Protein AF-A0A8S1C9R8-F1 (afdb_monomer)

Radius of gyration: 30.02 Å; Cα contacts (8 Å, |Δi|>4): 119; chains: 1; bounding box: 72×64×85 Å

Structure (mmCIF, N/CA/C/O backbone):
data_AF-A0A8S1C9R8-F1
#
_entry.id   AF-A0A8S1C9R8-F1
#
loop_
_atom_site.group_PDB
_atom_site.id
_atom_site.type_symbol
_atom_site.label_atom_id
_atom_site.label_alt_id
_atom_site.label_comp_id
_atom_site.label_asym_id
_atom_site.label_entity_id
_atom_site.label_seq_id
_atom_site.pdbx_PDB_ins_code
_atom_site.Cartn_x
_atom_site.Cartn_y
_atom_site.Cartn_z
_atom_site.occupancy
_atom_site.B_iso_or_equiv
_atom_site.auth_seq_id
_atom_site.auth_comp_id
_atom_site.auth_asym_id
_atom_site.auth_atom_id
_atom_site.pdbx_PDB_model_num
ATOM 1 N N . MET A 1 1 ? 37.641 -12.885 -37.034 1.00 54.44 1 MET A N 1
ATOM 2 C CA . MET A 1 1 ? 38.571 -11.745 -36.906 1.00 54.44 1 MET A CA 1
ATOM 3 C C . MET A 1 1 ? 37.815 -10.498 -37.327 1.00 54.44 1 MET A C 1
ATOM 5 O O . MET A 1 1 ? 37.729 -10.243 -38.515 1.00 54.44 1 MET A O 1
ATOM 9 N N . THR A 1 2 ? 37.184 -9.799 -36.385 1.00 53.84 2 THR A N 1
ATOM 10 C CA . THR A 1 2 ? 36.519 -8.509 -36.630 1.00 53.84 2 THR A CA 1
ATOM 11 C C . THR A 1 2 ? 36.553 -7.698 -35.343 1.00 53.84 2 THR A C 1
ATOM 13 O O . THR A 1 2 ? 36.286 -8.228 -34.264 1.00 53.84 2 THR A O 1
ATOM 16 N N . ASP A 1 3 ? 36.968 -6.448 -35.504 1.00 50.81 3 ASP A N 1
ATOM 17 C CA . ASP A 1 3 ? 37.509 -5.541 -34.503 1.00 50.81 3 ASP A CA 1
ATOM 18 C C . ASP A 1 3 ? 36.547 -5.117 -33.391 1.00 50.81 3 ASP A C 1
ATOM 20 O O . ASP A 1 3 ? 35.357 -4.876 -33.593 1.00 50.81 3 ASP A O 1
ATOM 24 N N . GLY A 1 4 ? 37.125 -4.975 -32.196 1.00 47.91 4 GLY A N 1
ATOM 25 C CA . GLY A 1 4 ? 36.471 -4.468 -31.001 1.00 47.91 4 GLY A CA 1
ATOM 26 C C . GLY A 1 4 ? 36.445 -2.941 -30.961 1.00 47.91 4 GLY A C 1
ATOM 27 O O . GLY A 1 4 ? 37.480 -2.274 -30.947 1.00 47.91 4 GLY A O 1
ATOM 28 N N . VAL A 1 5 ? 35.242 -2.382 -30.855 1.00 61.59 5 VAL A N 1
ATOM 29 C CA . VAL A 1 5 ? 35.020 -0.951 -30.632 1.00 61.59 5 VAL A CA 1
ATOM 30 C C . VAL A 1 5 ? 35.172 -0.656 -29.138 1.00 61.59 5 VAL A C 1
ATOM 32 O O . VAL A 1 5 ? 34.262 -0.862 -28.337 1.00 61.59 5 VAL A O 1
ATOM 35 N N . ARG A 1 6 ? 36.361 -0.184 -28.745 1.00 54.69 6 ARG A N 1
ATOM 36 C CA . ARG A 1 6 ? 36.626 0.375 -27.410 1.00 54.69 6 ARG A CA 1
ATOM 37 C C . ARG A 1 6 ? 35.969 1.750 -27.290 1.00 54.69 6 ARG A C 1
ATOM 39 O O . ARG A 1 6 ? 36.433 2.719 -27.889 1.00 54.69 6 ARG A O 1
ATOM 46 N N . SER A 1 7 ? 34.917 1.828 -26.480 1.00 60.06 7 SER A N 1
ATOM 47 C CA . SER A 1 7 ? 34.302 3.091 -26.076 1.00 60.06 7 SER A CA 1
ATOM 48 C C . SER A 1 7 ? 35.255 3.864 -25.157 1.00 60.06 7 SER A C 1
ATOM 50 O O . SER A 1 7 ? 35.719 3.338 -24.143 1.00 60.06 7 SER A O 1
ATOM 52 N N . ARG A 1 8 ? 35.597 5.095 -25.549 1.00 60.44 8 ARG A N 1
ATOM 53 C CA . ARG A 1 8 ? 36.476 6.004 -24.804 1.00 60.44 8 ARG A CA 1
ATOM 54 C C . ARG A 1 8 ? 35.626 6.803 -23.818 1.00 60.44 8 ARG A C 1
ATOM 56 O O . ARG A 1 8 ? 34.815 7.620 -24.239 1.00 60.44 8 ARG A O 1
ATOM 63 N N . TYR A 1 9 ? 35.830 6.596 -22.523 1.00 46.09 9 TYR A N 1
ATOM 64 C CA . TYR A 1 9 ? 35.358 7.540 -21.512 1.00 46.09 9 TYR A CA 1
ATOM 65 C C . TYR A 1 9 ? 36.288 8.765 -21.494 1.00 46.09 9 TYR A C 1
ATOM 67 O O . TYR A 1 9 ? 37.508 8.582 -21.567 1.00 46.09 9 TYR A O 1
ATOM 75 N N . PRO A 1 10 ? 35.769 10.002 -21.403 1.00 61.94 10 PRO A N 1
ATOM 76 C CA . PRO A 1 10 ? 36.610 11.175 -21.213 1.00 61.94 10 PRO A CA 1
ATOM 77 C C . PRO A 1 10 ? 37.220 11.172 -19.806 1.00 61.94 10 PRO A C 1
ATOM 79 O O . PRO A 1 10 ? 36.524 11.067 -18.796 1.00 61.94 10 PRO A O 1
ATOM 82 N N . THR A 1 11 ? 38.544 11.284 -19.764 1.00 49.34 11 THR A N 1
ATOM 83 C CA . THR A 1 11 ? 39.359 11.493 -18.568 1.00 49.34 11 THR A CA 1
ATOM 84 C C . THR A 1 11 ? 39.053 12.848 -17.937 1.00 49.34 11 THR A C 1
ATOM 86 O O . THR A 1 11 ? 39.073 13.878 -18.610 1.00 49.34 11 THR A O 1
ATOM 89 N N . SER A 1 12 ? 38.787 12.828 -16.633 1.00 51.84 12 SER A N 1
ATOM 90 C CA . SER A 1 12 ? 38.591 13.993 -15.776 1.00 51.84 12 SER A CA 1
ATOM 91 C C . SER A 1 12 ? 39.804 14.922 -15.780 1.00 51.84 12 SER A C 1
ATOM 93 O O . SER A 1 12 ? 40.949 14.483 -15.698 1.00 51.84 12 SER A O 1
ATOM 95 N N . ASN A 1 13 ? 39.504 16.214 -15.844 1.00 46.66 13 ASN A N 1
ATOM 96 C CA . ASN A 1 13 ? 40.424 17.338 -15.832 1.00 46.66 13 ASN A CA 1
ATOM 97 C C . ASN A 1 13 ? 41.145 17.452 -14.472 1.00 46.66 13 ASN A C 1
ATOM 99 O O . ASN A 1 13 ? 40.501 17.617 -13.435 1.00 46.66 13 ASN A O 1
ATOM 103 N N . THR A 1 14 ? 42.475 17.368 -14.490 1.00 52.78 14 THR A N 1
ATOM 104 C CA . THR A 1 14 ? 43.362 17.550 -13.334 1.00 52.78 14 THR A CA 1
ATOM 105 C C . THR A 1 14 ? 43.628 19.043 -13.139 1.00 52.78 14 THR A C 1
ATOM 107 O O . THR A 1 14 ? 44.538 19.608 -13.741 1.00 52.78 14 THR A O 1
ATOM 110 N N . GLY A 1 15 ? 42.815 19.694 -12.308 1.00 51.31 15 GLY A N 1
ATOM 111 C CA . GLY A 1 15 ? 43.064 21.049 -11.819 1.00 51.31 15 GLY A CA 1
ATOM 112 C C . GLY A 1 15 ? 43.811 21.013 -10.487 1.00 51.31 15 GLY A C 1
ATOM 113 O O . GLY A 1 15 ? 43.275 20.545 -9.488 1.00 51.31 15 GLY A O 1
ATOM 114 N N . ASN A 1 16 ? 45.050 21.505 -10.488 1.00 61.84 16 ASN A N 1
ATOM 115 C CA . ASN A 1 16 ? 45.893 21.692 -9.309 1.00 61.84 16 ASN A CA 1
ATOM 116 C C . ASN A 1 16 ? 45.235 22.637 -8.288 1.00 61.84 16 ASN A C 1
ATOM 118 O O . ASN A 1 16 ? 45.005 23.806 -8.588 1.00 61.84 16 ASN A O 1
ATOM 122 N N . GLY A 1 17 ? 45.012 22.157 -7.064 1.00 48.78 17 GLY A N 1
ATOM 123 C CA . GLY A 1 17 ? 44.565 22.985 -5.947 1.00 48.78 17 GLY A CA 1
ATOM 124 C C . GLY A 1 17 ? 44.639 22.245 -4.612 1.00 48.78 17 GLY A C 1
ATOM 125 O O . GLY A 1 17 ? 43.753 21.466 -4.304 1.00 48.78 17 GLY A O 1
ATOM 126 N N . GLN A 1 18 ? 45.714 22.507 -3.860 1.00 59.06 18 GLN A N 1
ATOM 127 C CA . GLN A 1 18 ? 45.844 22.427 -2.392 1.00 59.06 18 GLN A CA 1
ATOM 128 C C . GLN A 1 18 ? 45.234 21.205 -1.654 1.00 59.06 18 GLN A C 1
ATOM 130 O O . GLN A 1 18 ? 44.021 21.148 -1.454 1.00 59.06 18 GLN A O 1
ATOM 135 N N . PRO A 1 19 ? 46.055 20.284 -1.104 1.00 57.44 19 PRO A N 1
ATOM 136 C CA . PRO A 1 19 ? 45.566 19.331 -0.114 1.00 57.44 19 PRO A CA 1
ATOM 137 C C . PRO A 1 19 ? 45.262 20.069 1.198 1.00 57.44 19 PRO A C 1
ATOM 139 O O . PRO A 1 19 ? 46.167 20.457 1.936 1.00 57.44 19 PRO A O 1
ATOM 142 N N . LEU A 1 20 ? 43.978 20.260 1.499 1.00 61.31 20 LEU A N 1
ATOM 143 C CA . LEU A 1 20 ? 43.547 20.595 2.854 1.00 61.31 20 LEU A CA 1
ATOM 144 C C . LEU A 1 20 ? 43.841 19.391 3.771 1.00 61.31 20 LEU A C 1
ATOM 146 O O . LEU A 1 20 ? 43.566 18.253 3.378 1.00 61.31 20 LEU A O 1
ATOM 150 N N . PRO A 1 21 ? 44.371 19.594 4.990 1.00 62.97 21 PRO A N 1
ATOM 151 C CA . PRO A 1 21 ? 44.524 18.520 5.960 1.00 62.97 21 PRO A CA 1
ATOM 152 C C . PRO A 1 21 ? 43.140 18.139 6.498 1.00 62.97 21 PRO A C 1
ATOM 154 O O . PRO A 1 21 ? 42.668 18.671 7.502 1.00 62.97 21 PRO A O 1
ATOM 157 N N . PHE A 1 22 ? 42.462 17.218 5.817 1.00 53.78 22 PHE A N 1
ATOM 158 C CA . PHE A 1 22 ? 41.257 16.594 6.348 1.00 53.78 22 PHE A CA 1
ATOM 159 C C . PHE A 1 22 ? 41.669 15.661 7.488 1.00 53.78 22 PHE A C 1
ATOM 161 O O . PHE A 1 22 ? 42.039 14.507 7.280 1.00 53.78 22 PHE A O 1
ATOM 168 N N . SER A 1 23 ? 41.636 16.186 8.711 1.00 56.91 23 SER A N 1
ATOM 169 C CA . SER A 1 23 ? 41.655 15.370 9.918 1.00 56.91 23 SER A CA 1
ATOM 170 C C . SER A 1 23 ? 40.387 14.515 9.921 1.00 56.91 23 SER A C 1
ATOM 172 O O . SER A 1 23 ? 39.284 15.018 10.139 1.00 56.91 23 SER A O 1
ATOM 174 N N . LEU A 1 24 ? 40.542 13.227 9.614 1.00 46.22 24 LEU A N 1
ATOM 175 C CA . LEU A 1 24 ? 39.491 12.219 9.717 1.00 46.22 24 LEU A CA 1
ATOM 176 C C . LEU A 1 24 ? 39.227 11.941 11.198 1.00 46.22 24 LEU A C 1
ATOM 178 O O . LEU A 1 24 ? 39.673 10.935 11.747 1.00 46.22 24 LEU A O 1
ATOM 182 N N . GLN A 1 25 ? 38.507 12.840 11.866 1.00 57.12 25 GLN A N 1
ATOM 183 C CA . GLN A 1 25 ? 37.849 12.451 13.104 1.00 57.12 25 GLN A CA 1
ATOM 184 C C . GLN A 1 25 ? 36.731 11.468 12.735 1.00 57.12 25 GLN A C 1
ATOM 186 O O . GLN A 1 25 ? 35.910 11.792 11.872 1.00 57.12 25 GLN A O 1
ATOM 191 N N . PRO A 1 26 ? 36.683 10.262 13.332 1.00 52.19 26 PRO A N 1
ATOM 192 C CA . PRO A 1 26 ? 35.547 9.380 13.150 1.00 52.19 26 PRO A CA 1
ATOM 193 C C . PRO A 1 26 ? 34.323 10.111 13.693 1.00 52.19 26 PRO A C 1
ATOM 195 O O . PRO A 1 26 ? 34.174 10.297 14.900 1.00 52.19 26 PRO A O 1
ATOM 198 N N . VAL A 1 27 ? 33.451 10.558 12.793 1.00 52.06 27 VAL A N 1
ATOM 199 C CA . VAL A 1 27 ? 32.117 11.012 13.165 1.00 52.06 27 VAL A CA 1
ATOM 200 C C . VAL A 1 27 ? 31.384 9.760 13.622 1.00 52.06 27 VAL A C 1
ATOM 202 O O . VAL A 1 27 ? 30.812 9.020 12.825 1.00 52.06 27 VAL A O 1
ATOM 205 N N . ILE A 1 28 ? 31.468 9.478 14.921 1.00 45.19 28 ILE A N 1
ATOM 206 C CA . ILE A 1 28 ? 30.614 8.506 15.587 1.00 45.19 28 ILE A CA 1
ATOM 207 C C . ILE A 1 28 ? 29.226 9.139 15.573 1.00 45.19 28 ILE A C 1
ATOM 209 O O . ILE A 1 28 ? 28.833 9.839 16.504 1.00 45.19 28 ILE A O 1
ATOM 213 N N . THR A 1 29 ? 28.495 8.966 14.471 1.00 36.34 29 THR A N 1
ATOM 214 C CA . THR A 1 29 ? 27.061 9.238 14.461 1.00 36.34 29 THR A CA 1
ATOM 215 C C . THR A 1 29 ? 26.462 8.395 15.577 1.00 36.34 29 THR A C 1
ATOM 217 O O . THR A 1 29 ? 26.607 7.167 15.526 1.00 36.34 29 THR A O 1
ATOM 220 N N . PRO A 1 30 ? 25.829 9.003 16.596 1.00 45.69 30 PRO A N 1
ATOM 221 C CA . PRO A 1 30 ? 25.125 8.223 17.589 1.00 45.69 30 PRO A CA 1
ATOM 222 C C . PRO A 1 30 ? 24.121 7.355 16.840 1.00 45.69 30 PRO A C 1
ATOM 224 O O . PRO A 1 30 ? 23.374 7.845 15.988 1.00 45.69 30 PRO A O 1
ATOM 227 N N . ILE A 1 31 ? 24.125 6.058 17.144 1.00 42.50 31 ILE A N 1
ATOM 228 C CA . ILE A 1 31 ? 23.034 5.156 16.792 1.00 42.50 31 ILE A CA 1
ATOM 229 C C . ILE A 1 31 ? 21.851 5.629 17.637 1.00 42.50 31 ILE A C 1
ATOM 231 O O . ILE A 1 31 ? 21.545 5.085 18.694 1.00 42.50 31 ILE A O 1
ATOM 235 N N . ILE A 1 32 ? 21.228 6.725 17.211 1.00 33.78 32 ILE A N 1
ATOM 236 C CA . ILE A 1 32 ? 19.900 7.078 17.659 1.00 33.78 32 ILE A CA 1
ATOM 237 C C . ILE A 1 32 ? 19.031 5.958 17.114 1.00 33.78 32 ILE A C 1
ATOM 239 O O . ILE A 1 32 ? 18.787 5.857 15.911 1.00 33.78 32 ILE A O 1
ATOM 243 N N . ASN A 1 33 ? 18.643 5.047 18.001 1.00 39.31 33 ASN A N 1
ATOM 244 C CA . ASN A 1 33 ? 17.497 4.189 17.776 1.00 39.31 33 ASN A CA 1
ATOM 245 C C . ASN A 1 33 ? 16.361 5.137 17.419 1.00 39.31 33 ASN A C 1
ATOM 247 O O . ASN A 1 33 ? 15.785 5.763 18.304 1.00 39.31 33 ASN A O 1
ATOM 251 N N . ALA A 1 34 ? 16.140 5.328 16.118 1.00 38.00 34 ALA A N 1
ATOM 252 C CA . ALA A 1 34 ? 15.098 6.181 15.604 1.00 38.00 34 ALA A CA 1
ATOM 253 C C . ALA A 1 34 ? 13.805 5.580 16.127 1.00 38.00 34 ALA A C 1
ATOM 255 O O . ALA A 1 34 ? 13.312 4.580 15.595 1.00 38.00 34 ALA A O 1
ATOM 256 N N . THR A 1 35 ? 13.303 6.157 17.216 1.00 47.03 35 THR A N 1
ATOM 257 C CA . THR A 1 35 ? 11.949 5.942 17.679 1.00 47.03 35 THR A CA 1
ATOM 258 C C . THR A 1 35 ? 11.110 6.136 16.426 1.00 47.03 35 THR A C 1
ATOM 260 O O . THR A 1 35 ? 11.246 7.191 15.794 1.00 47.03 35 THR A O 1
ATOM 263 N N . PRO A 1 36 ? 10.379 5.106 15.956 1.00 52.38 36 PRO A N 1
ATOM 264 C CA . PRO A 1 36 ? 9.592 5.228 14.741 1.00 52.38 36 PRO A CA 1
ATOM 265 C C . PRO A 1 36 ? 8.783 6.502 14.904 1.00 52.38 36 PRO A C 1
ATOM 267 O O . PRO A 1 36 ? 8.101 6.625 15.916 1.00 52.38 36 PRO A O 1
ATOM 270 N N . GLN A 1 37 ? 8.993 7.469 14.005 1.00 48.88 37 GLN A N 1
ATOM 271 C CA . GLN A 1 37 ? 8.373 8.786 14.044 1.00 48.88 37 GLN A CA 1
ATOM 272 C C . GLN A 1 37 ? 6.870 8.558 14.179 1.00 48.88 37 GLN A C 1
ATOM 274 O O . GLN A 1 37 ? 6.190 8.256 13.200 1.00 48.88 37 GLN A O 1
ATOM 279 N N . GLN A 1 38 ? 6.389 8.575 15.422 1.00 50.56 38 GLN A N 1
ATOM 280 C CA . GLN A 1 38 ? 4.999 8.351 15.738 1.00 50.56 38 GLN A CA 1
ATOM 281 C C . GLN A 1 38 ? 4.325 9.627 15.279 1.00 50.56 38 GLN A C 1
ATOM 283 O O . GLN A 1 38 ? 4.410 10.666 15.931 1.00 50.56 38 GLN A O 1
ATOM 288 N N . ASN A 1 39 ? 3.725 9.550 14.094 1.00 56.22 39 ASN A N 1
ATOM 289 C CA . ASN A 1 39 ? 2.710 10.496 13.671 1.00 56.22 39 ASN A CA 1
ATOM 290 C C . ASN A 1 39 ? 1.751 10.675 14.866 1.00 56.22 39 ASN A C 1
ATOM 292 O O . ASN A 1 39 ? 1.433 9.658 15.499 1.00 56.22 39 ASN A O 1
ATOM 296 N N . PRO A 1 40 ? 1.351 11.911 15.232 1.00 57.75 40 PRO A N 1
ATOM 297 C CA . PRO A 1 40 ? 0.455 12.158 16.361 1.00 57.75 40 PRO A CA 1
ATOM 298 C C . PRO A 1 40 ? -0.673 11.137 16.326 1.00 57.75 40 PRO A C 1
ATOM 300 O O . PRO A 1 40 ? -1.255 10.943 15.262 1.00 57.75 40 PRO A O 1
ATOM 303 N N . ALA A 1 41 ? -0.870 10.432 17.445 1.00 61.84 41 ALA A N 1
ATOM 304 C CA . ALA A 1 41 ? -1.622 9.185 17.539 1.00 61.84 41 ALA A CA 1
ATOM 305 C C . ALA A 1 41 ? -2.881 9.205 16.663 1.00 61.84 41 ALA A C 1
ATOM 307 O O . ALA A 1 41 ? -3.929 9.705 17.067 1.00 61.84 41 ALA A O 1
ATOM 308 N N . LEU A 1 42 ? -2.761 8.674 15.443 1.00 63.09 42 LEU A N 1
ATOM 309 C CA . LEU A 1 42 ? -3.895 8.536 14.548 1.00 63.09 42 LEU A CA 1
ATOM 310 C C . LEU A 1 42 ? -4.820 7.519 15.212 1.00 63.09 42 LEU A C 1
ATOM 312 O O . LEU A 1 42 ? -4.473 6.344 15.350 1.00 63.09 42 LEU A O 1
ATOM 316 N N . THR A 1 43 ? -5.971 7.997 15.674 1.00 77.94 43 THR A N 1
ATOM 317 C CA . THR A 1 43 ? -7.006 7.202 16.347 1.00 77.94 43 THR A CA 1
ATOM 318 C C . THR A 1 43 ? -7.762 6.283 15.388 1.00 77.94 43 THR A C 1
ATOM 320 O O . THR A 1 43 ? -8.576 5.482 15.835 1.00 77.94 43 THR A O 1
ATOM 323 N N . GLY A 1 44 ? -7.492 6.376 14.084 1.00 86.75 44 GLY A N 1
ATOM 324 C CA . GLY A 1 44 ? -8.134 5.583 13.043 1.00 86.75 44 GLY A CA 1
ATOM 325 C C . GLY A 1 44 ? -7.226 4.534 12.389 1.00 86.75 44 GLY A C 1
ATOM 326 O O . GLY A 1 44 ? -6.023 4.465 12.675 1.00 86.75 44 GLY A O 1
ATOM 327 N N . PRO A 1 45 ? -7.805 3.725 11.484 1.00 91.56 45 PRO A N 1
ATOM 328 C CA . PRO A 1 45 ? -7.067 2.782 10.657 1.00 91.56 45 PRO A CA 1
ATOM 329 C C . PRO A 1 45 ? -5.931 3.456 9.889 1.00 91.56 45 PRO A C 1
ATOM 331 O O . PRO A 1 45 ? -6.084 4.566 9.379 1.00 91.56 45 PRO A O 1
ATOM 334 N N . ARG A 1 46 ? -4.795 2.768 9.770 1.00 95.06 46 ARG A N 1
ATOM 335 C CA . ARG A 1 46 ? -3.629 3.268 9.031 1.00 95.06 46 ARG A CA 1
ATOM 336 C C . ARG A 1 46 ? -2.968 2.183 8.204 1.00 95.06 46 ARG A C 1
ATOM 338 O O . ARG A 1 46 ? -2.765 1.062 8.656 1.00 95.06 46 ARG A O 1
ATOM 345 N N . TRP A 1 47 ? -2.585 2.529 6.993 1.00 97.12 47 TRP A N 1
ATOM 346 C CA . TRP A 1 47 ? -1.757 1.718 6.126 1.00 97.12 47 TRP A CA 1
ATOM 347 C C . TRP A 1 47 ? -0.304 1.742 6.588 1.00 97.12 47 TRP A C 1
ATOM 349 O O . TRP A 1 47 ? 0.258 2.788 6.925 1.00 97.12 47 TRP A O 1
ATOM 359 N N . GLN A 1 48 ? 0.322 0.573 6.571 1.00 97.69 48 GLN A N 1
ATOM 360 C CA . GLN A 1 48 ? 1.722 0.389 6.923 1.00 97.69 48 GLN A CA 1
ATOM 361 C C . GLN A 1 48 ? 2.427 -0.447 5.861 1.00 97.69 48 GLN A C 1
ATOM 363 O O . GLN A 1 48 ? 1.799 -1.310 5.248 1.00 97.69 48 GLN A O 1
ATOM 368 N N . PHE A 1 49 ? 3.732 -0.248 5.696 1.00 97.88 49 PHE A N 1
ATOM 369 C CA . PHE A 1 49 ? 4.596 -1.110 4.894 1.00 97.88 49 PHE A CA 1
ATOM 370 C C . PHE A 1 49 ? 5.701 -1.749 5.740 1.00 97.88 49 PHE A C 1
ATOM 372 O O . PHE A 1 49 ? 6.188 -1.166 6.713 1.00 97.88 49 PHE A O 1
ATOM 379 N N . GLU A 1 50 ? 6.105 -2.960 5.364 1.00 97.69 50 GLU A N 1
ATOM 380 C CA . GLU A 1 50 ? 7.210 -3.684 5.989 1.00 97.69 50 GLU A CA 1
ATOM 381 C C . GLU A 1 50 ? 8.553 -3.108 5.506 1.00 97.69 50 GLU A C 1
ATOM 383 O O . GLU A 1 50 ? 8.850 -3.052 4.308 1.00 97.69 50 GLU A O 1
ATOM 388 N N . ARG A 1 51 ? 9.391 -2.675 6.448 1.00 96.69 51 ARG A N 1
ATOM 389 C CA . ARG A 1 51 ? 10.777 -2.265 6.202 1.00 96.69 51 ARG A CA 1
ATOM 390 C C . ARG A 1 51 ? 11.696 -3.484 6.065 1.00 96.69 51 ARG A C 1
ATOM 392 O O . ARG A 1 51 ? 11.380 -4.593 6.486 1.00 96.69 51 ARG A O 1
ATOM 399 N N . ARG A 1 52 ? 12.913 -3.260 5.554 1.00 94.06 52 ARG A N 1
ATOM 400 C CA . ARG A 1 52 ? 13.942 -4.310 5.402 1.00 94.06 52 ARG A CA 1
ATOM 401 C C . ARG A 1 52 ? 14.257 -5.043 6.716 1.00 94.06 52 ARG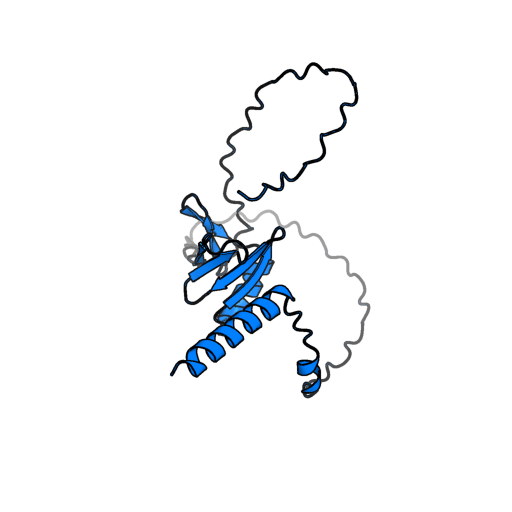 A C 1
ATOM 403 O O . ARG A 1 52 ? 14.524 -6.237 6.691 1.00 94.06 52 ARG A O 1
ATOM 410 N N . ASN A 1 53 ? 14.190 -4.352 7.851 1.00 95.12 53 ASN A N 1
ATOM 411 C CA . ASN A 1 53 ? 14.415 -4.905 9.190 1.00 95.12 53 ASN A CA 1
ATOM 412 C C . ASN A 1 53 ? 13.161 -5.550 9.818 1.00 95.12 53 ASN A C 1
ATOM 414 O O . ASN A 1 53 ? 13.126 -5.719 11.033 1.00 95.12 53 ASN A O 1
ATOM 418 N N . LYS A 1 54 ? 12.128 -5.873 9.027 1.00 95.94 54 LYS A N 1
ATOM 419 C CA . LYS A 1 54 ? 10.881 -6.511 9.490 1.00 95.94 54 LYS A CA 1
ATOM 420 C C . LYS A 1 54 ? 10.052 -5.686 10.474 1.00 95.94 54 LYS A C 1
ATOM 422 O O . LYS A 1 54 ? 9.123 -6.204 11.086 1.00 95.94 54 LYS A O 1
ATOM 427 N N . THR A 1 55 ? 10.329 -4.388 10.585 1.00 96.06 55 THR A N 1
ATOM 428 C CA . THR A 1 55 ? 9.450 -3.462 11.299 1.00 96.06 55 THR A CA 1
ATOM 429 C C . THR A 1 55 ? 8.418 -2.863 10.352 1.00 96.06 55 THR A C 1
ATOM 431 O O . THR A 1 55 ? 8.645 -2.741 9.149 1.00 96.06 55 THR A O 1
ATOM 434 N N . TRP A 1 56 ? 7.270 -2.481 10.899 1.00 95.94 56 TRP A N 1
ATOM 435 C CA . TRP A 1 56 ? 6.212 -1.810 10.150 1.00 95.94 56 TRP A CA 1
ATOM 436 C C . TRP A 1 56 ? 6.363 -0.298 10.272 1.00 95.94 56 TRP A C 1
ATOM 438 O O . TRP A 1 56 ? 6.647 0.213 11.356 1.00 95.94 56 TRP A O 1
ATOM 448 N N . GLN A 1 57 ? 6.180 0.408 9.161 1.00 95.81 57 GLN A N 1
ATOM 449 C CA . GLN A 1 57 ? 6.179 1.865 9.112 1.00 95.81 57 GLN A CA 1
ATOM 450 C C . GLN A 1 57 ? 4.887 2.368 8.476 1.00 95.81 57 GLN A C 1
ATOM 452 O O . GLN A 1 57 ? 4.455 1.837 7.459 1.00 95.81 57 GLN A O 1
ATOM 457 N N . ASP A 1 58 ? 4.317 3.424 9.050 1.00 95.62 58 ASP A N 1
ATOM 458 C CA . ASP A 1 58 ? 3.155 4.112 8.495 1.00 95.62 58 ASP A CA 1
ATOM 459 C C . ASP A 1 58 ? 3.503 4.825 7.178 1.00 95.62 58 ASP A C 1
ATOM 461 O O . ASP A 1 58 ? 4.580 5.412 7.030 1.00 95.62 58 ASP A O 1
ATOM 465 N N . PHE A 1 59 ? 2.574 4.808 6.224 1.00 95.94 59 PHE A N 1
ATOM 466 C CA . PHE A 1 59 ? 2.634 5.718 5.080 1.00 95.94 59 PHE A CA 1
ATOM 467 C C . PHE A 1 59 ? 2.448 7.179 5.523 1.00 95.94 59 PHE A C 1
ATOM 469 O O . PHE A 1 59 ? 1.864 7.452 6.575 1.00 95.94 59 PHE A O 1
ATOM 476 N N . ASP A 1 60 ? 2.922 8.109 4.689 1.00 93.31 60 ASP A N 1
ATOM 477 C CA . ASP A 1 60 ? 2.680 9.550 4.838 1.00 93.31 60 ASP A CA 1
ATOM 478 C C . ASP A 1 60 ? 1.169 9.859 4.906 1.00 93.31 60 ASP A C 1
ATOM 480 O O . ASP A 1 60 ? 0.409 9.213 4.173 1.00 93.31 60 ASP A O 1
ATOM 484 N N . PRO A 1 61 ? 0.710 10.830 5.727 1.00 91.12 61 PRO A N 1
ATOM 485 C CA . PRO A 1 61 ? -0.710 11.165 5.872 1.00 91.12 61 PRO A CA 1
ATOM 486 C C . PRO A 1 61 ? -1.477 11.325 4.557 1.00 91.12 61 PRO A C 1
ATOM 488 O O . PRO A 1 61 ? -2.612 10.860 4.454 1.00 91.12 61 PRO A O 1
ATOM 491 N N . ASN A 1 62 ? -0.867 11.921 3.531 1.00 90.94 62 ASN A N 1
ATOM 492 C CA . ASN A 1 62 ? -1.545 12.119 2.249 1.00 90.94 62 ASN A CA 1
ATOM 493 C C . ASN A 1 62 ? -1.825 10.781 1.549 1.00 90.94 62 ASN A C 1
ATOM 495 O O . ASN A 1 62 ? -2.903 10.564 0.996 1.00 90.94 62 ASN A O 1
ATOM 499 N N . HIS A 1 63 ? -0.870 9.852 1.613 1.00 95.81 63 HIS A N 1
ATOM 500 C CA . HIS A 1 63 ? -1.032 8.513 1.054 1.00 95.81 63 HIS A CA 1
ATOM 501 C C . HIS A 1 63 ? -1.971 7.646 1.890 1.00 95.81 63 HIS A C 1
ATOM 503 O O . HIS A 1 63 ? -2.686 6.835 1.312 1.00 95.81 63 HIS A O 1
ATOM 509 N N . GLN A 1 64 ? -2.034 7.846 3.211 1.00 95.81 64 GLN A N 1
ATOM 510 C CA . GLN A 1 64 ? -3.015 7.172 4.068 1.00 95.81 64 GLN A CA 1
ATOM 511 C C . GLN A 1 64 ? -4.445 7.415 3.573 1.00 95.81 64 GLN A C 1
ATOM 513 O O . GLN A 1 64 ? -5.182 6.463 3.320 1.00 95.81 64 GLN A O 1
ATOM 518 N N . VAL A 1 65 ? -4.803 8.691 3.382 1.00 93.88 65 VAL A N 1
ATOM 519 C CA . VAL A 1 65 ? -6.141 9.108 2.932 1.00 93.88 65 VAL A CA 1
ATOM 520 C C . VAL A 1 65 ? -6.430 8.599 1.519 1.00 93.88 65 VAL A C 1
ATOM 522 O O . VAL A 1 65 ? -7.509 8.064 1.259 1.00 93.88 65 VAL A O 1
ATOM 525 N N . ALA A 1 66 ? -5.461 8.719 0.608 1.00 95.31 66 ALA A N 1
ATOM 526 C CA . ALA A 1 66 ? -5.625 8.273 -0.774 1.00 95.31 66 ALA A CA 1
ATOM 527 C C . ALA A 1 66 ? -5.797 6.748 -0.882 1.00 95.31 66 ALA A C 1
ATOM 529 O O . ALA A 1 66 ? -6.674 6.276 -1.606 1.00 95.31 66 ALA A O 1
ATOM 530 N N . MET A 1 67 ? -5.008 5.975 -0.129 1.00 97.44 67 MET A N 1
ATOM 531 C CA . MET A 1 67 ? -5.122 4.516 -0.086 1.00 97.44 67 MET A CA 1
ATOM 532 C C . MET A 1 67 ? -6.443 4.069 0.534 1.00 97.44 67 MET A C 1
ATOM 534 O O . MET A 1 67 ? -7.063 3.143 0.022 1.00 97.44 67 MET A O 1
ATOM 538 N N . ASP A 1 68 ? -6.900 4.724 1.604 1.00 96.19 68 ASP A N 1
ATOM 539 C CA . ASP A 1 68 ? -8.193 4.411 2.219 1.00 96.19 68 ASP A CA 1
ATOM 540 C C . ASP A 1 68 ? -9.369 4.714 1.277 1.00 96.19 68 ASP A C 1
ATOM 542 O O . ASP A 1 68 ? -10.276 3.894 1.132 1.00 96.19 68 ASP A O 1
ATOM 546 N N . THR A 1 69 ? -9.303 5.831 0.548 1.00 95.12 69 THR A N 1
ATOM 547 C CA . THR A 1 69 ? -10.297 6.192 -0.477 1.00 95.12 69 THR A CA 1
ATOM 548 C C . THR A 1 69 ? -10.317 5.177 -1.624 1.00 95.12 69 THR A C 1
ATOM 550 O O . THR A 1 69 ? -11.380 4.701 -2.010 1.00 95.12 69 THR A O 1
ATOM 553 N N . ALA A 1 70 ? -9.148 4.800 -2.154 1.00 96.75 70 ALA A N 1
ATOM 554 C CA . ALA A 1 70 ? -9.047 3.818 -3.235 1.00 96.75 70 ALA A CA 1
ATOM 555 C C . ALA A 1 70 ? -9.521 2.422 -2.797 1.00 96.75 70 ALA A C 1
ATOM 557 O O . ALA A 1 70 ? -10.236 1.742 -3.530 1.00 96.75 70 ALA A O 1
ATOM 558 N N . TYR A 1 71 ? -9.156 2.001 -1.588 1.00 97.38 71 TYR A N 1
ATOM 559 C CA . TYR A 1 71 ? -9.570 0.711 -1.047 1.00 97.38 71 TYR A CA 1
ATOM 560 C C . TYR A 1 71 ? -11.083 0.657 -0.798 1.00 97.38 71 TYR A C 1
ATOM 562 O O . TYR A 1 71 ? -11.743 -0.306 -1.184 1.00 97.38 71 TYR A O 1
ATOM 570 N N . SER A 1 72 ? -11.654 1.705 -0.194 1.00 95.56 72 SER A N 1
ATOM 571 C CA . SER A 1 72 ? -13.095 1.783 0.086 1.00 95.56 72 SER A CA 1
ATOM 572 C C . SER A 1 72 ? -13.956 1.913 -1.172 1.00 95.56 72 SER A C 1
ATOM 574 O O . SER A 1 72 ? -15.102 1.468 -1.162 1.00 95.56 72 SER A O 1
ATOM 576 N N . SER A 1 73 ? -13.410 2.438 -2.275 1.00 96.94 73 SER A N 1
ATOM 577 C CA . SER A 1 73 ? -14.085 2.455 -3.579 1.00 96.94 73 SER A CA 1
ATOM 578 C C . SER A 1 73 ? -14.046 1.112 -4.321 1.00 96.94 73 SER A C 1
ATOM 580 O O . SER A 1 73 ? -14.610 0.998 -5.408 1.00 96.94 73 SER A O 1
ATOM 582 N N . GLY A 1 74 ? -13.389 0.092 -3.755 1.00 97.38 74 GLY A N 1
ATOM 583 C CA . GLY A 1 74 ? -13.221 -1.221 -4.378 1.00 97.38 74 GLY A CA 1
ATOM 584 C C . GLY A 1 74 ? -12.093 -1.276 -5.411 1.00 97.38 74 GLY A C 1
ATOM 585 O O . GLY A 1 74 ? -12.003 -2.244 -6.170 1.00 97.38 74 GLY A O 1
ATOM 586 N N . SER A 1 75 ? -11.217 -0.266 -5.459 1.00 97.19 75 SER A N 1
ATOM 587 C CA . SER A 1 75 ? -10.048 -0.302 -6.339 1.00 97.19 75 SER A CA 1
ATOM 588 C C . SER A 1 75 ? -9.075 -1.379 -5.859 1.00 97.19 75 SER A C 1
ATOM 590 O O . SER A 1 75 ? -8.784 -1.480 -4.671 1.00 97.19 75 SER A O 1
ATOM 592 N N . GLN A 1 76 ? -8.524 -2.171 -6.780 1.00 97.69 76 GLN A N 1
ATOM 593 C CA . GLN A 1 76 ? -7.553 -3.222 -6.435 1.00 97.69 76 GLN A CA 1
ATOM 594 C C . GLN A 1 76 ? -6.123 -2.693 -6.294 1.00 97.69 76 GLN A C 1
ATOM 596 O O . GLN A 1 76 ? -5.290 -3.321 -5.639 1.00 97.69 76 GLN A O 1
ATOM 601 N N . LYS A 1 77 ? -5.834 -1.541 -6.909 1.00 97.44 77 LYS A N 1
ATOM 602 C CA . LYS A 1 77 ? -4.497 -0.956 -6.966 1.00 97.44 77 LYS A CA 1
ATOM 603 C C . LYS A 1 77 ? -4.511 0.538 -6.681 1.00 97.44 77 LYS A C 1
ATOM 605 O O . LYS A 1 77 ? -5.495 1.221 -6.952 1.00 97.44 77 LYS A O 1
ATOM 610 N N . TYR A 1 78 ? -3.387 1.033 -6.180 1.00 97.94 78 TYR A N 1
ATOM 611 C CA . TYR A 1 78 ? -3.112 2.452 -5.984 1.00 97.94 78 TYR A CA 1
ATOM 612 C C . TYR A 1 78 ? -1.660 2.748 -6.364 1.00 97.94 78 TYR A C 1
ATOM 614 O O . TYR A 1 78 ? -0.756 2.023 -5.960 1.00 97.94 78 TYR A O 1
ATOM 622 N N . THR A 1 79 ? -1.420 3.810 -7.128 1.00 97.75 79 THR A N 1
ATOM 623 C CA . THR A 1 79 ? -0.083 4.159 -7.627 1.00 97.75 79 THR A CA 1
ATOM 624 C C . THR A 1 79 ? 0.330 5.534 -7.132 1.00 97.75 79 THR A C 1
ATOM 626 O O . THR A 1 79 ? -0.470 6.468 -7.192 1.00 97.75 79 THR A O 1
ATOM 629 N N . PHE A 1 80 ? 1.572 5.692 -6.680 1.00 97.19 80 PHE A N 1
ATOM 630 C CA . PHE A 1 80 ? 2.065 6.990 -6.217 1.00 97.19 80 PHE A CA 1
ATOM 631 C C . PHE A 1 80 ? 3.566 7.173 -6.440 1.00 97.19 80 PHE A C 1
ATOM 633 O O . PHE A 1 80 ? 4.310 6.212 -6.642 1.00 97.19 80 PHE A O 1
ATOM 640 N N . SER A 1 81 ? 4.009 8.429 -6.372 1.00 96.12 81 SER A N 1
ATOM 641 C CA . SER A 1 81 ? 5.410 8.817 -6.531 1.00 96.12 81 SER A CA 1
ATOM 642 C C . SER A 1 81 ? 5.993 9.292 -5.205 1.00 96.12 81 SER A C 1
ATOM 644 O O . SER A 1 81 ? 5.416 10.159 -4.554 1.00 96.12 81 SER A O 1
ATOM 646 N N . PHE A 1 82 ? 7.155 8.768 -4.818 1.00 93.44 82 PHE A N 1
ATOM 647 C CA . PHE A 1 82 ? 7.870 9.194 -3.615 1.00 93.44 82 PHE A CA 1
ATOM 648 C C . PHE A 1 82 ? 9.384 9.173 -3.839 1.00 93.44 82 PHE A C 1
ATOM 650 O O . PHE A 1 82 ? 9.939 8.169 -4.293 1.00 93.44 82 PHE A O 1
ATOM 657 N N . ASN A 1 83 ? 10.060 10.284 -3.528 1.00 93.56 83 ASN A N 1
ATOM 658 C CA . ASN A 1 83 ? 11.501 10.474 -3.748 1.00 93.56 83 ASN A CA 1
ATOM 659 C C . ASN A 1 83 ? 11.955 10.062 -5.162 1.00 93.56 83 ASN A C 1
ATOM 661 O O . ASN A 1 83 ? 12.890 9.276 -5.318 1.00 93.56 83 ASN A O 1
ATOM 665 N N . GLY A 1 84 ? 11.243 10.536 -6.192 1.00 93.25 84 GLY A N 1
ATOM 666 C CA . GLY A 1 84 ? 11.562 10.261 -7.600 1.00 93.25 84 GLY A CA 1
ATOM 667 C C . GLY A 1 84 ? 11.302 8.821 -8.058 1.00 93.25 84 GLY A C 1
ATOM 668 O O . GLY A 1 84 ? 11.747 8.434 -9.132 1.00 93.25 84 GLY A O 1
ATOM 669 N N . ASN A 1 85 ? 10.607 8.014 -7.254 1.00 95.00 85 ASN A N 1
ATOM 670 C CA . ASN A 1 85 ? 10.284 6.628 -7.574 1.00 95.00 85 ASN A CA 1
ATOM 671 C C . ASN A 1 85 ? 8.783 6.411 -7.639 1.00 95.00 85 ASN A C 1
ATOM 673 O O . ASN A 1 85 ? 8.059 6.929 -6.794 1.00 95.00 85 ASN A O 1
ATOM 677 N N . HIS A 1 86 ? 8.348 5.591 -8.592 1.00 96.19 86 HIS A N 1
ATOM 678 C CA . HIS A 1 86 ? 6.958 5.177 -8.732 1.00 96.19 86 HIS A CA 1
ATOM 679 C C . HIS A 1 86 ? 6.730 3.836 -8.038 1.00 96.19 86 HIS A C 1
ATOM 681 O O . HIS A 1 86 ? 7.515 2.892 -8.204 1.00 96.19 86 HIS A O 1
ATOM 687 N N . TYR A 1 87 ? 5.659 3.772 -7.257 1.00 97.62 87 TYR A N 1
ATOM 688 C CA 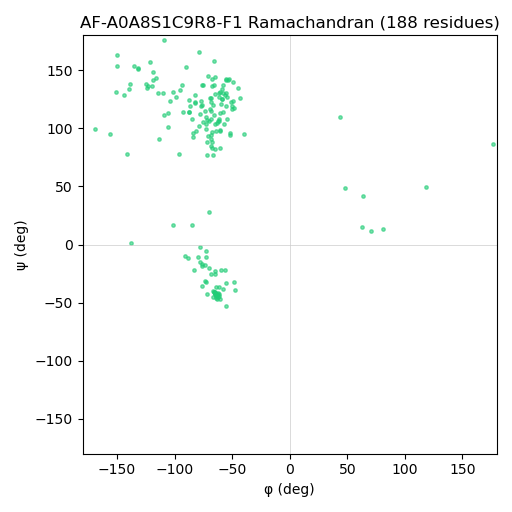. TYR A 1 87 ? 5.258 2.599 -6.500 1.00 97.62 87 TYR A CA 1
ATOM 689 C C . TYR A 1 87 ? 3.839 2.197 -6.867 1.00 97.62 87 TYR A C 1
ATOM 691 O O . TYR A 1 87 ? 2.940 3.038 -6.869 1.00 97.62 87 TYR A O 1
ATOM 699 N N . ASP A 1 88 ? 3.657 0.899 -7.077 1.00 97.81 88 ASP A N 1
ATOM 700 C CA . ASP A 1 88 ? 2.356 0.267 -7.234 1.00 97.81 88 ASP A CA 1
ATOM 701 C C . ASP A 1 88 ? 2.010 -0.464 -5.948 1.00 97.81 88 ASP A C 1
ATOM 703 O O . ASP A 1 88 ? 2.757 -1.326 -5.480 1.00 97.81 88 ASP A O 1
ATOM 707 N N . VAL A 1 89 ? 0.870 -0.117 -5.374 1.00 98.31 89 VAL A N 1
ATOM 708 C CA . VAL A 1 89 ? 0.258 -0.838 -4.271 1.00 98.31 89 VAL A CA 1
ATOM 709 C C . VAL A 1 89 ? -0.825 -1.741 -4.831 1.00 98.31 89 VAL A C 1
ATOM 711 O O . VAL A 1 89 ? -1.722 -1.272 -5.525 1.00 98.31 89 VAL A O 1
ATOM 714 N N . ASP A 1 90 ? -0.749 -3.022 -4.498 1.00 98.31 90 ASP A N 1
ATOM 715 C CA . ASP A 1 90 ? -1.775 -4.021 -4.765 1.00 98.31 90 ASP A CA 1
ATOM 716 C C . ASP A 1 90 ? -2.425 -4.410 -3.435 1.00 98.31 90 ASP A C 1
ATOM 718 O O . ASP A 1 90 ? -1.783 -5.002 -2.557 1.00 98.31 90 ASP A O 1
ATOM 722 N N . PHE A 1 91 ? -3.688 -4.023 -3.264 1.00 98.19 91 PHE A N 1
ATOM 723 C CA . PHE A 1 91 ? -4.421 -4.245 -2.022 1.00 98.19 91 PHE A CA 1
ATOM 724 C C . PHE A 1 91 ? -4.799 -5.712 -1.827 1.00 98.19 91 PHE A C 1
ATOM 726 O O . PHE A 1 91 ? -4.821 -6.179 -0.690 1.00 98.19 91 PHE A O 1
ATOM 733 N N . ALA A 1 92 ? -5.064 -6.440 -2.915 1.00 97.19 92 ALA A N 1
ATOM 734 C CA . ALA A 1 92 ? -5.437 -7.850 -2.856 1.00 97.19 92 ALA A CA 1
ATOM 735 C C . ALA A 1 92 ? -4.232 -8.717 -2.471 1.00 97.19 92 ALA A C 1
ATOM 737 O O . ALA A 1 92 ? -4.342 -9.600 -1.621 1.00 97.19 92 ALA A O 1
ATOM 738 N N . ALA A 1 93 ? -3.066 -8.429 -3.051 1.00 97.81 93 ALA A N 1
ATOM 739 C CA . ALA A 1 93 ? -1.822 -9.107 -2.699 1.00 97.81 93 ALA A CA 1
ATOM 740 C C . ALA A 1 93 ? -1.231 -8.624 -1.362 1.00 97.81 93 ALA A C 1
ATOM 742 O O . ALA A 1 93 ? -0.378 -9.298 -0.780 1.00 97.81 93 ALA A O 1
ATOM 743 N N . GLY A 1 94 ? -1.645 -7.450 -0.878 1.00 98.12 94 GLY A N 1
ATOM 744 C CA . GLY A 1 94 ? -1.048 -6.821 0.295 1.00 98.12 94 GLY A CA 1
ATOM 745 C C . GLY A 1 94 ? 0.418 -6.467 0.049 1.00 98.12 94 GLY A C 1
ATOM 746 O O . GLY A 1 94 ? 1.268 -6.680 0.919 1.00 98.12 94 GLY A O 1
ATOM 747 N N . THR A 1 95 ? 0.739 -5.947 -1.140 1.00 98.44 95 THR A N 1
ATOM 748 C CA . THR A 1 95 ? 2.122 -5.638 -1.534 1.00 98.44 95 THR A CA 1
ATOM 749 C C . THR A 1 95 ? 2.292 -4.250 -2.134 1.00 98.44 95 THR A C 1
ATOM 751 O O . THR A 1 95 ? 1.401 -3.726 -2.790 1.00 98.44 95 THR A O 1
ATOM 754 N N . GLN A 1 96 ? 3.482 -3.688 -1.953 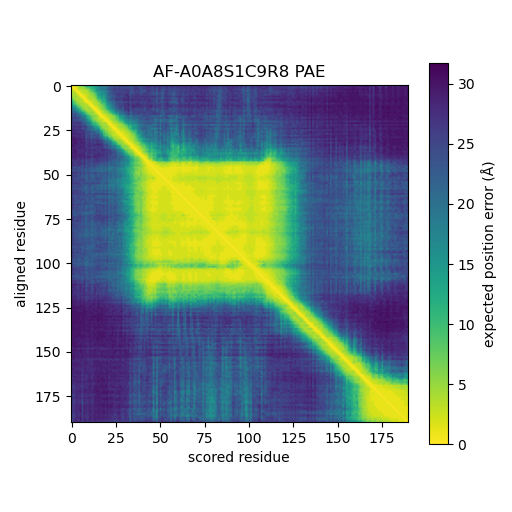1.00 98.12 96 GLN A N 1
ATOM 755 C CA . GLN A 1 96 ? 3.992 -2.511 -2.640 1.00 98.12 96 GLN A CA 1
ATOM 756 C C . GLN A 1 96 ? 5.189 -2.923 -3.502 1.00 98.12 96 GLN A C 1
ATOM 758 O O . GLN A 1 96 ? 6.129 -3.524 -2.983 1.00 98.12 96 GLN A O 1
ATOM 763 N N . THR A 1 97 ? 5.197 -2.536 -4.775 1.00 97.81 97 THR A N 1
ATOM 764 C CA . THR A 1 97 ? 6.287 -2.816 -5.722 1.00 97.81 97 THR A CA 1
ATOM 765 C C . THR A 1 97 ? 6.818 -1.517 -6.313 1.00 97.81 97 THR A C 1
ATOM 767 O O . THR A 1 97 ? 6.043 -0.635 -6.680 1.00 97.81 97 THR A O 1
ATOM 770 N N . ARG A 1 98 ? 8.142 -1.374 -6.418 1.00 96.75 98 ARG A N 1
ATOM 771 C CA . ARG A 1 98 ? 8.765 -0.246 -7.127 1.00 96.75 98 ARG A CA 1
ATOM 772 C C . ARG A 1 98 ? 8.780 -0.542 -8.630 1.00 96.75 98 ARG A C 1
ATOM 774 O O . ARG A 1 98 ? 9.397 -1.520 -9.039 1.00 96.75 98 ARG A O 1
ATOM 781 N N . GLN A 1 99 ? 8.167 0.307 -9.457 1.00 93.88 99 GLN A N 1
ATOM 782 C CA . GLN A 1 99 ? 7.992 0.031 -10.897 1.00 93.88 99 GLN A CA 1
ATOM 783 C C . GLN A 1 99 ? 9.318 -0.198 -11.644 1.00 93.88 99 GLN A C 1
ATOM 785 O O . GLN A 1 99 ? 9.421 -1.087 -12.484 1.00 93.88 99 GLN A O 1
ATOM 790 N N . ASN A 1 100 ? 10.360 0.561 -11.295 1.00 90.38 100 ASN A N 1
ATOM 791 C CA . ASN A 1 100 ? 11.677 0.456 -11.935 1.00 90.38 100 ASN A CA 1
ATOM 792 C C . ASN A 1 100 ? 12.524 -0.722 -11.417 1.00 90.38 100 ASN A C 1
ATOM 794 O O . ASN A 1 100 ? 13.561 -1.032 -11.996 1.00 90.38 100 ASN A O 1
ATOM 798 N N . GLU A 1 101 ? 12.108 -1.372 -10.328 1.00 91.69 101 GLU A N 1
ATOM 799 C CA . GLU A 1 101 ? 12.811 -2.498 -9.706 1.00 91.69 101 GLU A CA 1
ATOM 800 C C . GLU A 1 101 ? 11.788 -3.540 -9.218 1.00 91.69 101 GLU A C 1
ATOM 802 O O . GLU A 1 101 ? 11.518 -3.619 -8.016 1.00 91.69 101 GLU A O 1
ATOM 807 N N . PRO A 1 102 ? 11.224 -4.372 -10.116 1.00 83.94 102 PRO A N 1
ATOM 808 C CA . PRO A 1 102 ? 10.143 -5.298 -9.765 1.00 83.94 102 PRO A CA 1
ATOM 809 C C . PRO A 1 102 ? 10.502 -6.311 -8.669 1.00 83.94 102 PRO A C 1
ATOM 811 O O . PRO A 1 102 ? 9.623 -6.831 -7.993 1.00 83.94 102 PRO A O 1
ATOM 814 N N . GLY A 1 103 ? 11.795 -6.583 -8.452 1.00 89.69 103 GLY A N 1
ATOM 815 C CA . GLY A 1 103 ? 12.263 -7.444 -7.360 1.00 89.69 103 GLY A CA 1
ATOM 816 C C . GLY A 1 103 ? 12.167 -6.809 -5.966 1.00 89.69 103 GLY A C 1
ATOM 817 O O . GLY A 1 103 ? 12.358 -7.497 -4.965 1.00 89.69 103 GLY A O 1
ATOM 818 N N . ASN A 1 104 ? 11.886 -5.508 -5.871 1.00 92.81 104 ASN A N 1
ATOM 819 C CA . ASN A 1 104 ? 11.791 -4.778 -4.611 1.00 92.81 104 ASN A CA 1
ATOM 820 C C . ASN A 1 104 ? 10.324 -4.689 -4.167 1.00 92.81 104 ASN A C 1
ATOM 822 O O . ASN A 1 104 ? 9.659 -3.664 -4.346 1.00 92.81 104 ASN A O 1
ATOM 826 N N . VAL A 1 105 ? 9.832 -5.799 -3.613 1.00 97.25 105 VAL A N 1
ATOM 827 C CA . VAL A 1 105 ? 8.462 -5.939 -3.105 1.00 97.25 105 VAL A CA 1
ATOM 828 C C . VAL A 1 105 ? 8.455 -5.824 -1.583 1.00 97.25 105 VAL A C 1
ATOM 830 O O . VAL A 1 105 ? 9.231 -6.486 -0.889 1.00 97.25 105 VAL A O 1
ATOM 833 N N . ARG A 1 106 ? 7.560 -4.995 -1.048 1.00 98.06 106 ARG A N 1
ATOM 834 C CA . ARG A 1 106 ? 7.314 -4.845 0.393 1.00 98.06 106 ARG A CA 1
ATOM 835 C C . ARG A 1 106 ? 5.899 -5.276 0.722 1.00 98.06 106 ARG A C 1
ATOM 837 O O . ARG A 1 106 ? 4.983 -5.011 -0.048 1.00 98.06 106 ARG A O 1
ATOM 844 N N . LYS A 1 107 ? 5.702 -5.903 1.879 1.00 98.50 107 LYS A N 1
ATOM 845 C CA . LYS A 1 107 ? 4.350 -6.179 2.379 1.00 98.50 107 LYS A CA 1
ATOM 846 C C . LYS A 1 107 ? 3.696 -4.881 2.828 1.00 98.50 107 LYS A C 1
ATOM 848 O O . LYS A 1 107 ? 4.372 -4.026 3.400 1.00 98.50 107 LYS A O 1
ATOM 853 N N . ILE A 1 108 ? 2.393 -4.768 2.624 1.00 98.50 108 ILE A N 1
ATOM 854 C CA . ILE A 1 108 ? 1.564 -3.711 3.191 1.00 98.50 108 ILE A CA 1
ATOM 855 C C . ILE A 1 108 ? 0.444 -4.312 4.037 1.00 98.50 108 ILE A C 1
ATOM 857 O O . ILE A 1 108 ? 0.071 -5.471 3.859 1.00 98.50 108 ILE A O 1
ATOM 861 N N . ARG A 1 109 ? -0.090 -3.530 4.972 1.00 97.81 109 ARG A N 1
ATOM 862 C CA . ARG A 1 109 ? -1.282 -3.898 5.743 1.00 97.81 109 ARG A CA 1
ATOM 863 C C . ARG A 1 109 ? -2.073 -2.667 6.141 1.00 97.81 109 ARG A C 1
ATOM 865 O O . ARG A 1 109 ? -1.482 -1.604 6.335 1.00 97.81 109 ARG A O 1
ATOM 872 N N . LYS A 1 110 ? -3.374 -2.842 6.346 1.00 97.06 110 LYS A N 1
ATOM 873 C CA . LYS A 1 110 ? -4.192 -1.908 7.115 1.00 97.06 110 LYS A CA 1
ATOM 874 C C . LYS A 1 110 ? -4.109 -2.318 8.585 1.00 97.06 110 LYS A C 1
ATOM 876 O O . LYS A 1 110 ? -4.301 -3.484 8.917 1.00 97.06 110 LYS A O 1
ATOM 881 N N . PHE A 1 111 ? -3.711 -1.392 9.442 1.00 95.62 111 PHE A N 1
ATOM 882 C CA . PHE A 1 111 ? -3.638 -1.570 10.883 1.00 95.62 111 PHE A CA 1
ATOM 883 C C . PHE A 1 111 ? -4.791 -0.805 11.519 1.00 95.62 111 PHE A C 1
ATOM 885 O O . PHE A 1 111 ? -4.804 0.427 11.487 1.00 95.62 111 PHE A O 1
ATOM 892 N N . ASP A 1 112 ? -5.730 -1.537 12.107 1.00 92.44 112 ASP A N 1
ATOM 893 C CA . ASP A 1 112 ? -6.799 -0.969 12.917 1.00 92.44 112 ASP A CA 1
ATOM 894 C C . ASP A 1 112 ? -6.284 -0.840 14.357 1.00 92.44 112 ASP A C 1
ATOM 896 O O . ASP A 1 112 ? -5.958 -1.857 14.979 1.00 92.44 112 ASP A O 1
ATOM 900 N N . PRO A 1 113 ? -6.116 0.384 14.895 1.00 86.19 113 PRO A N 1
ATOM 901 C CA . PRO A 1 113 ? -5.674 0.536 16.269 1.00 86.19 113 PRO A CA 1
ATOM 902 C C . PRO A 1 113 ? -6.698 -0.094 17.205 1.00 86.19 113 PRO A C 1
ATOM 904 O O . PRO A 1 113 ? -7.892 0.190 17.119 1.00 86.19 113 PRO A O 1
ATOM 907 N N . THR A 1 114 ? -6.218 -0.934 18.123 1.00 85.88 114 THR A N 1
ATOM 908 C CA . THR A 1 114 ? -7.046 -1.411 19.227 1.00 85.88 114 THR A CA 1
ATOM 909 C C . THR A 1 114 ? -7.605 -0.186 19.949 1.00 85.88 114 THR A C 1
ATOM 911 O O . THR A 1 114 ? -6.813 0.694 20.313 1.00 85.88 114 THR A O 1
ATOM 914 N N . PRO A 1 115 ? -8.932 -0.091 20.145 1.00 81.31 115 PRO A N 1
ATOM 915 C CA . PRO A 1 115 ? -9.498 1.011 20.900 1.00 81.31 115 PRO A CA 1
ATOM 916 C C . PRO A 1 115 ? -8.829 1.054 22.279 1.00 81.31 115 PRO A C 1
ATOM 918 O O . PRO A 1 115 ? -8.537 -0.008 22.845 1.00 81.31 115 PRO A O 1
ATOM 921 N N . PRO A 1 116 ? -8.542 2.254 22.817 1.00 79.56 116 PRO A N 1
ATOM 922 C CA . PRO A 1 116 ? -8.036 2.352 24.174 1.00 79.56 116 PRO A CA 1
ATOM 923 C C . PRO A 1 116 ? -8.997 1.594 25.101 1.00 79.56 116 PRO A C 1
ATOM 925 O O . PRO A 1 116 ? -10.212 1.633 24.865 1.00 79.56 116 PRO A O 1
ATOM 928 N N . PRO A 1 117 ? -8.484 0.887 26.127 1.00 82.94 117 PRO A N 1
ATOM 929 C CA . PRO A 1 117 ? -9.346 0.261 27.115 1.00 82.94 117 PRO A CA 1
ATOM 930 C C . PRO A 1 117 ? -10.358 1.303 27.598 1.00 82.94 117 PRO A C 1
ATOM 932 O O . PRO A 1 117 ? -9.967 2.467 27.763 1.00 82.94 117 PRO A O 1
ATOM 935 N N . PRO A 1 118 ? -11.634 0.932 27.804 1.00 85.38 118 PRO A N 1
ATOM 936 C CA . PRO A 1 118 ? -12.595 1.859 28.377 1.00 85.38 118 PRO A CA 1
ATOM 937 C C . PRO A 1 118 ? -11.965 2.414 29.648 1.00 85.38 118 PRO A C 1
ATOM 939 O O . PRO A 1 118 ? -11.532 1.642 30.506 1.00 85.38 118 PRO A O 1
ATOM 942 N N . VAL A 1 119 ? -11.826 3.740 29.718 1.00 84.56 119 VAL A N 1
ATOM 943 C CA . VAL A 1 119 ? -11.294 4.410 30.902 1.00 84.56 119 VAL A CA 1
ATOM 944 C C . VAL A 1 119 ? -12.162 3.929 32.053 1.00 84.56 119 VAL A C 1
ATOM 946 O O . VAL A 1 119 ? -13.345 4.260 32.105 1.00 84.56 119 VAL A O 1
ATOM 949 N N . GLN A 1 120 ? -11.613 3.076 32.920 1.00 76.62 120 GLN A N 1
ATOM 950 C CA . GLN A 1 120 ? -12.307 2.669 34.127 1.00 76.62 120 GLN A CA 1
ATOM 951 C C . GLN A 1 120 ? -12.445 3.941 34.950 1.00 76.62 120 GLN A C 1
ATOM 953 O O . GLN A 1 120 ? -11.499 4.391 35.596 1.00 76.62 120 GLN A O 1
ATOM 958 N N . THR A 1 121 ? -13.614 4.571 34.855 1.00 67.62 121 THR A N 1
ATOM 959 C CA . THR A 1 121 ? -14.032 5.650 35.734 1.00 67.62 121 THR A CA 1
ATOM 960 C C . THR A 1 121 ? -14.168 5.035 37.114 1.00 67.62 121 THR A C 1
ATOM 962 O O . THR A 1 121 ? -15.255 4.620 37.506 1.00 67.62 121 THR A O 1
ATOM 965 N N . ASN A 1 122 ? -13.047 4.897 37.822 1.00 72.44 122 ASN A N 1
ATOM 966 C CA . ASN A 1 122 ? -13.050 4.561 39.233 1.00 72.44 122 ASN A CA 1
ATOM 967 C C . ASN A 1 122 ? -13.859 5.661 39.933 1.00 72.44 122 ASN A C 1
ATOM 969 O O . ASN A 1 122 ? -13.413 6.812 39.922 1.00 72.44 122 ASN A O 1
ATOM 973 N N . PRO A 1 123 ? -15.035 5.358 40.516 1.00 67.12 123 PRO A N 1
ATOM 974 C CA . PRO A 1 123 ? -15.953 6.370 41.049 1.00 67.12 123 PRO A CA 1
ATOM 975 C C . PRO A 1 123 ? -15.468 7.086 42.327 1.00 67.12 123 PRO A C 1
ATOM 977 O O . PRO A 1 123 ? -16.289 7.490 43.141 1.00 67.12 123 PRO A O 1
ATOM 980 N N . GLY A 1 124 ? -14.158 7.211 42.565 1.00 60.28 124 GLY A N 1
ATOM 981 C CA . GLY A 1 124 ? -13.624 7.510 43.897 1.00 60.28 124 GLY A CA 1
ATOM 982 C C . GLY A 1 124 ? -12.482 8.514 43.994 1.00 60.28 124 GLY A C 1
ATOM 983 O O . GLY A 1 124 ? -12.022 8.754 45.105 1.00 60.28 124 GLY A O 1
ATOM 984 N N . THR A 1 125 ? -12.005 9.120 42.904 1.00 53.59 125 THR A N 1
ATOM 985 C CA . THR A 1 125 ? -10.975 10.167 43.019 1.00 53.59 125 THR A CA 1
ATOM 986 C C . THR A 1 125 ? -11.602 11.535 42.769 1.00 53.59 125 THR A C 1
ATOM 988 O O . THR A 1 125 ? -11.832 11.879 41.610 1.00 53.59 125 THR A O 1
ATOM 991 N N . PRO A 1 126 ? -11.896 12.334 43.814 1.00 61.94 126 PRO A N 1
ATOM 992 C CA . PRO A 1 126 ? -12.257 13.729 43.623 1.00 61.94 126 PRO A CA 1
ATOM 993 C C . PRO A 1 126 ? -11.069 14.432 42.962 1.00 61.94 126 PRO A C 1
ATOM 995 O O . PRO A 1 126 ? -10.024 14.651 43.574 1.00 61.94 126 PRO A O 1
ATOM 998 N N . THR A 1 127 ? -11.198 14.734 41.673 1.00 52.66 127 THR A N 1
ATOM 999 C CA . THR A 1 127 ? -10.268 15.615 40.979 1.00 52.66 127 THR A CA 1
ATOM 1000 C C . THR A 1 127 ? -10.475 17.014 41.546 1.00 52.66 127 THR A C 1
ATOM 1002 O O . THR A 1 127 ? -11.498 17.642 41.285 1.00 52.66 127 THR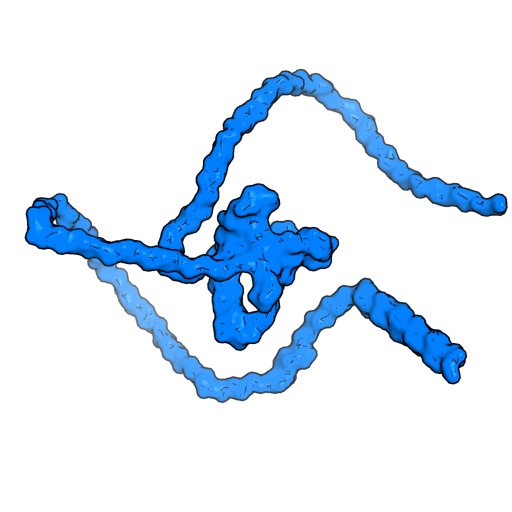 A O 1
ATOM 1005 N N . SER A 1 128 ? -9.515 17.494 42.342 1.00 52.44 128 SER A N 1
ATOM 1006 C CA . SER A 1 128 ? -9.408 18.915 42.672 1.00 52.44 128 SER A CA 1
ATOM 1007 C C . SER A 1 128 ? -9.293 19.708 41.376 1.00 52.44 128 SER A C 1
ATOM 1009 O O . SER A 1 128 ? -8.270 19.722 40.696 1.00 52.44 128 SER A O 1
ATOM 1011 N N . GLN A 1 129 ? -10.412 20.329 41.041 1.00 56.72 129 GLN A N 1
ATOM 1012 C CA . GLN A 1 129 ? -10.622 21.257 39.954 1.00 56.72 129 GLN A CA 1
ATOM 1013 C C . GLN A 1 129 ? -9.948 22.587 40.306 1.00 56.72 129 GLN A C 1
ATOM 1015 O O . GLN A 1 129 ? -10.476 23.359 41.099 1.00 56.72 129 GLN A O 1
ATOM 1020 N N . ALA A 1 130 ? -8.789 22.868 39.714 1.00 52.53 130 ALA A N 1
ATOM 1021 C CA . ALA A 1 130 ? -8.254 24.225 39.632 1.00 52.53 130 ALA A CA 1
ATOM 1022 C C . ALA A 1 130 ? -7.287 24.333 38.448 1.00 52.53 130 ALA A C 1
ATOM 1024 O O . ALA A 1 130 ? -6.125 23.953 38.543 1.00 52.53 130 ALA A O 1
ATOM 1025 N N . ASN A 1 131 ? -7.802 24.798 37.308 1.00 47.41 131 ASN A N 1
ATOM 1026 C CA . ASN A 1 131 ? -7.268 25.961 36.594 1.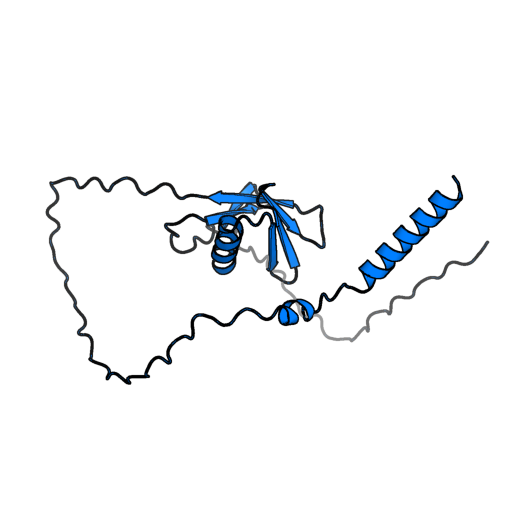00 47.41 131 ASN A CA 1
ATOM 1027 C C . ASN A 1 131 ? -8.040 26.152 35.288 1.00 47.41 131 ASN A C 1
ATOM 1029 O O . ASN A 1 131 ? -7.663 25.686 34.215 1.00 47.41 131 ASN A O 1
ATOM 1033 N N . SER A 1 132 ? -9.150 26.871 35.427 1.00 50.12 132 SER A N 1
ATOM 1034 C CA . SER A 1 132 ? -9.841 27.534 34.333 1.00 50.12 132 SER A CA 1
ATOM 1035 C C . SER A 1 132 ? -9.082 28.818 34.008 1.00 50.12 132 SER A C 1
ATOM 1037 O O . SER A 1 132 ? -9.232 29.817 34.708 1.00 50.12 132 SER A O 1
ATOM 1039 N N . SER A 1 133 ? -8.288 28.802 32.943 1.00 47.88 133 SER A N 1
ATOM 1040 C CA . SER A 1 133 ? -7.828 30.026 32.285 1.00 47.88 133 SER A CA 1
ATOM 1041 C C . SER A 1 133 ? -8.452 30.055 30.900 1.00 47.88 133 SER A C 1
ATOM 1043 O O . SER A 1 133 ? -7.917 29.491 29.951 1.00 47.88 133 SER A O 1
ATOM 1045 N N . THR A 1 134 ? -9.627 30.670 30.817 1.00 45.31 134 THR A N 1
ATOM 1046 C CA . THR A 1 134 ? -10.332 30.988 29.575 1.00 45.31 134 THR A CA 1
ATOM 1047 C C . THR A 1 134 ? -9.683 32.225 28.949 1.00 45.31 134 THR A C 1
ATOM 1049 O O . THR A 1 134 ? -9.822 33.308 29.517 1.00 45.31 134 THR A O 1
ATOM 1052 N N . PRO A 1 135 ? -8.998 32.145 27.795 1.00 55.28 135 PRO A N 1
ATOM 1053 C CA . PRO A 1 135 ? -8.782 33.328 26.979 1.00 55.28 135 PRO A CA 1
ATOM 1054 C C . PRO A 1 135 ? -10.083 33.671 26.241 1.00 55.28 135 PRO A C 1
ATOM 1056 O O . PRO A 1 135 ? -10.622 32.877 25.470 1.00 55.28 135 PRO A O 1
ATOM 1059 N N . THR A 1 136 ? -10.587 34.869 26.514 1.00 56.84 136 THR A N 1
ATOM 1060 C CA . THR A 1 136 ? -11.676 35.549 25.807 1.00 56.84 136 THR A CA 1
ATOM 1061 C C . THR A 1 136 ? -11.447 35.541 24.289 1.00 56.84 136 THR A C 1
ATOM 1063 O O . THR A 1 136 ? -10.425 36.065 23.841 1.00 56.84 136 THR A O 1
ATOM 1066 N N . PRO A 1 137 ? -12.374 35.018 23.466 1.00 60.00 137 PRO A N 1
ATOM 1067 C CA . PRO A 1 137 ? -12.331 35.242 22.028 1.00 60.00 137 PRO A CA 1
ATOM 1068 C C . PRO A 1 137 ? -12.829 36.656 21.694 1.00 60.00 137 PRO A C 1
ATOM 1070 O O . PRO A 1 137 ? -13.976 37.017 21.954 1.00 60.00 137 PRO A O 1
ATOM 1073 N N . THR A 1 138 ? -11.947 37.453 21.093 1.00 64.38 138 THR A N 1
ATOM 1074 C CA . THR A 1 138 ? -12.277 38.700 20.392 1.00 64.38 138 THR A CA 1
ATOM 1075 C C . THR A 1 138 ? -13.238 38.401 19.230 1.00 64.38 138 THR A C 1
ATOM 1077 O O . THR A 1 138 ? -12.935 37.518 18.423 1.00 64.38 138 THR A O 1
ATOM 1080 N N . PRO A 1 139 ? -14.359 39.128 19.070 1.00 54.47 139 PRO A N 1
ATOM 1081 C CA . PRO A 1 139 ? -15.219 38.987 17.902 1.00 54.47 139 PRO A CA 1
ATOM 1082 C C . PRO A 1 139 ? -14.556 39.666 16.695 1.00 54.47 139 PRO A C 1
ATOM 1084 O O . PRO A 1 139 ? -14.528 40.892 16.600 1.00 54.47 139 PRO A O 1
ATOM 1087 N N . ALA A 1 140 ? -14.007 38.876 15.769 1.00 56.69 140 ALA A N 1
ATOM 1088 C CA . ALA A 1 140 ? -13.629 39.357 14.443 1.00 56.69 140 ALA A CA 1
ATOM 1089 C C . ALA A 1 140 ? -14.868 39.373 13.536 1.00 56.69 140 ALA A C 1
ATOM 1091 O O . ALA A 1 140 ? -15.613 38.399 13.447 1.00 56.69 140 ALA A O 1
ATOM 1092 N N . ALA A 1 141 ? -15.091 40.522 12.904 1.00 51.84 141 ALA A N 1
ATOM 1093 C CA . ALA A 1 141 ? -16.251 40.840 12.094 1.00 51.84 141 ALA A CA 1
ATOM 1094 C C . ALA A 1 141 ? -16.446 39.874 10.911 1.00 51.84 141 ALA A C 1
ATOM 1096 O O . ALA A 1 141 ? -15.528 39.591 10.141 1.00 51.84 141 ALA A O 1
ATOM 1097 N N . ASN A 1 142 ? -17.694 39.434 10.758 1.00 46.41 142 ASN A N 1
ATOM 1098 C CA . ASN A 1 142 ? -18.215 38.683 9.626 1.00 46.41 142 ASN A CA 1
ATOM 1099 C C . ASN A 1 142 ? -18.125 39.502 8.329 1.00 46.41 142 ASN A C 1
ATOM 1101 O O . ASN A 1 142 ? -18.941 40.392 8.091 1.00 46.41 142 ASN A O 1
ATOM 1105 N N . GLY A 1 143 ? -17.185 39.147 7.453 1.00 47.00 143 GLY A N 1
ATOM 1106 C CA . GLY A 1 143 ? -17.291 39.403 6.019 1.00 47.00 143 GLY A CA 1
ATOM 1107 C C . GLY A 1 143 ? -18.109 38.287 5.376 1.00 47.00 143 GLY A C 1
ATOM 1108 O O . GLY A 1 143 ? -17.581 37.218 5.081 1.00 47.00 143 GLY A O 1
ATOM 1109 N N . ALA A 1 144 ? -19.410 38.516 5.201 1.00 45.44 144 ALA A N 1
ATOM 1110 C CA . ALA A 1 144 ? -20.314 37.601 4.517 1.00 45.44 144 ALA A CA 1
ATOM 1111 C C . ALA A 1 144 ? -19.961 37.517 3.021 1.00 45.44 144 ALA A C 1
ATOM 1113 O O . ALA A 1 144 ? -20.377 38.354 2.223 1.00 45.44 144 ALA A O 1
ATOM 1114 N N . ALA A 1 145 ? -19.196 36.497 2.633 1.00 47.06 145 ALA A N 1
ATOM 1115 C CA . ALA A 1 145 ? -19.105 36.072 1.244 1.00 47.06 145 ALA A CA 1
ATOM 1116 C C . ALA A 1 145 ? -20.268 35.115 0.960 1.00 47.06 145 ALA A C 1
ATOM 1118 O O . ALA A 1 145 ? -20.298 33.984 1.444 1.00 47.06 145 ALA A O 1
ATOM 1119 N N . THR A 1 146 ? -21.243 35.599 0.196 1.00 51.75 146 THR A N 1
ATOM 1120 C CA . THR A 1 146 ? -22.383 34.842 -0.323 1.00 51.75 146 THR A CA 1
ATOM 1121 C C . THR A 1 146 ? -21.907 33.544 -0.994 1.00 51.75 146 THR A C 1
ATOM 1123 O O . THR A 1 146 ? -21.202 33.615 -2.005 1.00 51.75 146 THR A O 1
ATOM 1126 N N . PRO A 1 147 ? -22.271 32.351 -0.488 1.00 47.69 147 PRO A N 1
ATOM 1127 C CA . PRO A 1 147 ? -21.959 31.105 -1.168 1.00 47.69 147 PRO A CA 1
ATOM 1128 C C . PRO A 1 147 ? -22.783 31.024 -2.455 1.00 47.69 147 PRO A C 1
ATOM 1130 O O . PRO A 1 147 ? -24.012 30.961 -2.437 1.00 47.69 147 PRO A O 1
ATOM 1133 N N . LYS A 1 148 ? -22.083 31.044 -3.592 1.00 59.47 148 LYS A N 1
ATOM 1134 C CA . LYS A 1 148 ? -22.659 30.766 -4.908 1.00 59.47 148 LYS A CA 1
ATOM 1135 C C . LYS A 1 148 ? -23.314 29.374 -4.860 1.00 59.47 148 LYS A C 1
ATOM 1137 O O . LYS A 1 148 ? -22.646 28.426 -4.437 1.00 59.47 148 LYS A O 1
ATOM 1142 N N . PRO A 1 149 ? -24.586 29.221 -5.265 1.00 56.31 149 PRO A N 1
ATOM 1143 C CA . PRO A 1 149 ? -25.251 27.926 -5.264 1.00 56.31 149 PRO A CA 1
ATOM 1144 C C . PRO A 1 149 ? -24.466 26.951 -6.143 1.00 56.31 149 PRO A C 1
ATOM 1146 O O . PRO A 1 149 ? -24.156 27.234 -7.302 1.00 56.31 149 PRO A O 1
ATOM 1149 N N . ARG A 1 150 ? -24.096 25.812 -5.556 1.00 48.53 150 ARG A N 1
ATOM 1150 C CA . ARG A 1 150 ? -23.428 24.720 -6.257 1.00 48.53 150 ARG A CA 1
ATOM 1151 C C . ARG A 1 150 ? -24.473 24.078 -7.164 1.00 48.53 150 ARG A C 1
ATOM 1153 O O . ARG A 1 150 ? -25.391 23.425 -6.676 1.00 48.53 150 ARG A O 1
ATOM 1160 N N . THR A 1 151 ? -24.352 24.308 -8.466 1.00 58.78 151 THR A N 1
ATOM 1161 C CA . THR A 1 151 ? -25.153 23.642 -9.494 1.00 58.78 151 THR A CA 1
ATOM 1162 C C . THR A 1 151 ? -24.891 22.141 -9.417 1.00 58.78 151 THR A C 1
ATOM 1164 O O . THR A 1 151 ? -23.879 21.639 -9.899 1.00 58.78 151 THR A O 1
ATOM 1167 N N . VAL A 1 152 ? -25.789 21.428 -8.744 1.00 58.62 152 VAL A N 1
ATOM 1168 C CA . VAL A 1 152 ? -25.892 19.972 -8.803 1.00 58.62 152 VAL A CA 1
ATOM 1169 C C . VAL A 1 152 ? -26.498 19.639 -10.164 1.00 58.62 152 VAL A C 1
ATOM 1171 O O . VAL A 1 152 ? -27.637 20.011 -10.427 1.00 58.62 152 VAL A O 1
ATOM 1174 N N . GLY A 1 153 ? -25.728 18.970 -11.027 1.00 54.75 153 GLY A N 1
ATOM 1175 C CA . GLY A 1 153 ? -26.245 18.396 -12.273 1.00 54.75 153 GLY A CA 1
ATOM 1176 C C . GLY A 1 153 ? -25.650 18.939 -13.571 1.00 54.75 153 GLY A C 1
ATOM 1177 O O . GLY A 1 153 ? -26.405 19.245 -14.487 1.00 54.75 153 GLY A O 1
ATOM 1178 N N . GLN A 1 154 ? -24.321 19.012 -13.700 1.00 47.12 154 GLN A N 1
ATOM 1179 C CA . GLN A 1 154 ? -23.735 18.920 -15.041 1.00 47.12 154 GLN A CA 1
ATOM 1180 C C . GLN A 1 154 ? -23.524 17.436 -15.376 1.00 47.12 154 GLN A C 1
ATOM 1182 O O 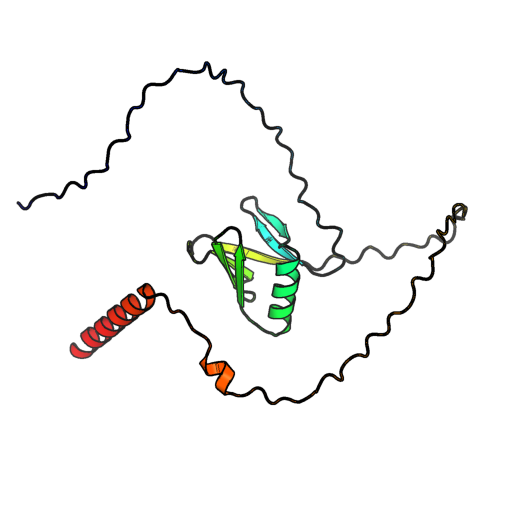. GLN A 1 154 ? -22.798 16.765 -14.638 1.00 47.12 154 GLN A O 1
ATOM 1187 N N . PRO A 1 155 ? -24.158 16.896 -16.436 1.00 60.72 155 PRO A N 1
ATOM 1188 C CA . PRO A 1 155 ? -23.744 15.612 -16.981 1.00 60.72 1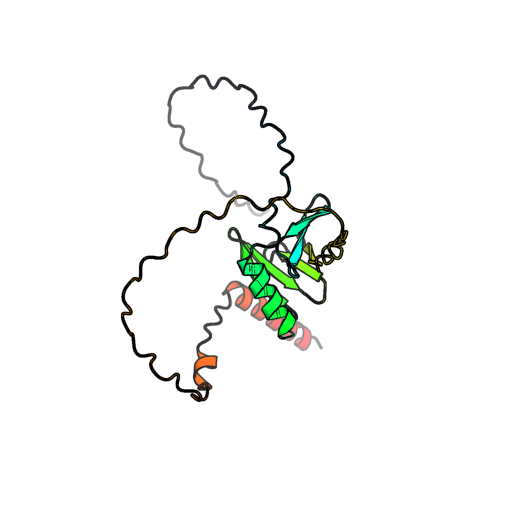55 PRO A CA 1
ATOM 1189 C C . PRO A 1 155 ? -22.280 15.751 -17.392 1.00 60.72 155 PRO A C 1
ATOM 1191 O O . PRO A 1 155 ? -21.917 16.685 -18.106 1.00 60.72 155 PRO A O 1
ATOM 1194 N N . VAL A 1 156 ? -21.433 14.862 -16.880 1.00 57.38 156 VAL A N 1
ATOM 1195 C CA . VAL A 1 156 ? -20.028 14.792 -17.279 1.00 57.38 156 VAL A CA 1
ATOM 1196 C C . VAL A 1 156 ? -20.027 14.506 -18.778 1.00 57.38 156 VAL A C 1
ATOM 1198 O O . VAL A 1 156 ? -20.523 13.463 -19.207 1.00 57.38 156 VAL A O 1
ATOM 1201 N N . SER A 1 157 ? -19.565 15.467 -19.578 1.00 62.78 157 SER A N 1
ATOM 1202 C CA . SER A 1 157 ? -19.459 15.299 -21.024 1.00 62.78 157 SER A CA 1
ATOM 1203 C C . SER A 1 157 ? -18.501 14.146 -21.302 1.00 62.78 157 SER A C 1
ATOM 1205 O O . SER A 1 157 ? -17.370 14.143 -20.823 1.00 62.78 157 SER A O 1
ATOM 1207 N N . ILE A 1 158 ? -18.945 13.168 -22.096 1.00 63.41 158 ILE A N 1
ATOM 1208 C CA . ILE A 1 158 ? -18.136 12.008 -22.512 1.00 63.41 158 ILE A CA 1
ATOM 1209 C C . ILE A 1 158 ? -16.837 12.453 -23.215 1.00 63.41 158 ILE A C 1
ATOM 1211 O O . ILE A 1 158 ? -15.848 11.725 -23.211 1.00 63.41 158 ILE A O 1
ATOM 1215 N N . GLU A 1 159 ? -16.802 13.671 -23.753 1.00 60.09 159 GLU A N 1
ATOM 1216 C CA . GLU A 1 159 ? -15.641 14.211 -24.462 1.00 60.09 159 GLU A CA 1
ATOM 1217 C C . GLU A 1 159 ? -14.439 14.526 -23.555 1.00 60.09 159 GLU A C 1
ATOM 1219 O O . GLU A 1 159 ? -13.307 14.508 -24.035 1.00 60.09 159 GLU A O 1
ATOM 1224 N N . ASP A 1 160 ? -14.631 14.686 -22.240 1.00 52.09 160 ASP A N 1
ATOM 1225 C CA . ASP A 1 1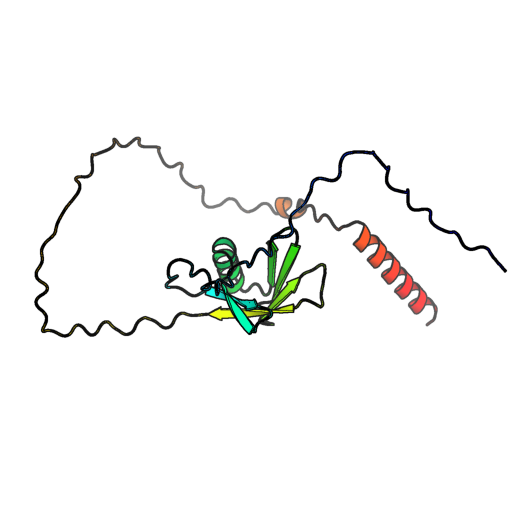60 ? -13.507 14.870 -21.306 1.00 52.09 160 ASP A CA 1
ATOM 1226 C C . ASP A 1 160 ? -12.721 13.568 -21.056 1.00 52.09 160 ASP A C 1
ATOM 1228 O O . ASP A 1 160 ? -11.562 13.612 -20.643 1.00 52.09 160 ASP A O 1
ATOM 1232 N N . PHE A 1 161 ? -13.291 12.396 -21.372 1.00 53.53 161 PHE A N 1
ATOM 1233 C CA . PHE A 1 161 ? -12.571 11.118 -21.289 1.00 53.53 161 PHE A CA 1
ATOM 1234 C C . PHE A 1 161 ? -11.624 10.873 -22.470 1.00 53.53 161 PHE A C 1
ATOM 1236 O O . PHE A 1 161 ? -10.755 10.006 -22.378 1.00 53.53 161 PHE A O 1
ATOM 1243 N N . LEU A 1 162 ? -11.760 11.624 -23.567 1.00 55.31 162 LEU A N 1
ATOM 1244 C CA . LEU A 1 162 ? -10.920 11.455 -24.758 1.00 55.31 162 LEU A CA 1
ATOM 1245 C C . LEU A 1 162 ? -9.627 12.280 -24.711 1.00 55.31 162 LEU A C 1
ATOM 1247 O O . LEU A 1 162 ? -8.721 12.019 -25.496 1.00 55.31 162 LEU A O 1
ATOM 1251 N N . ASN A 1 163 ? -9.509 13.213 -23.760 1.00 49.84 163 ASN A N 1
ATOM 1252 C CA . ASN A 1 163 ? -8.320 14.053 -23.579 1.00 49.84 163 ASN A CA 1
ATOM 1253 C C . ASN A 1 163 ? -7.414 13.587 -22.435 1.00 49.84 163 ASN A C 1
ATOM 1255 O O . ASN A 1 163 ? -6.547 14.334 -21.978 1.00 49.84 163 ASN A O 1
ATOM 1259 N N . LEU A 1 164 ? -7.578 12.344 -21.971 1.00 50.97 164 LEU A N 1
ATOM 1260 C CA . LEU A 1 164 ? -6.541 11.721 -21.167 1.00 50.97 164 LEU A CA 1
ATOM 1261 C C . LEU A 1 164 ? -5.354 11.474 -22.103 1.00 50.97 164 LEU A C 1
ATOM 1263 O O . LEU A 1 164 ? -5.319 10.471 -22.814 1.00 50.97 164 LEU A O 1
ATOM 1267 N N . GLU A 1 165 ? -4.405 12.412 -22.137 1.00 51.03 165 GLU A N 1
ATOM 1268 C CA . GLU A 1 165 ? -3.099 12.224 -22.764 1.00 51.03 165 GLU A CA 1
ATOM 1269 C C . GLU A 1 165 ? -2.399 11.068 -22.045 1.00 51.03 165 GLU A C 1
ATOM 1271 O O . GLU A 1 165 ? -1.594 11.241 -21.126 1.00 51.03 165 GLU A O 1
ATOM 1276 N N . VAL A 1 166 ? -2.735 9.843 -22.449 1.00 59.69 166 VAL A N 1
ATOM 1277 C CA . VAL A 1 166 ? -1.987 8.653 -22.089 1.00 59.69 166 VAL A CA 1
ATOM 1278 C C . VAL A 1 166 ? -0.659 8.804 -22.811 1.00 59.69 166 VAL A C 1
ATOM 1280 O O . VAL A 1 166 ? -0.488 8.385 -23.955 1.00 59.69 166 VAL A O 1
ATOM 1283 N N . THR A 1 167 ? 0.285 9.465 -22.145 1.00 69.62 167 THR A N 1
ATOM 1284 C CA . THR A 1 167 ? 1.677 9.527 -22.573 1.00 69.62 167 THR A CA 1
ATOM 1285 C C . THR A 1 167 ? 2.233 8.120 -22.419 1.00 69.62 167 THR A C 1
ATOM 1287 O O . THR A 1 167 ? 2.817 7.769 -21.396 1.00 69.62 167 THR A O 1
ATOM 1290 N N . ILE A 1 168 ? 1.988 7.271 -23.419 1.00 70.25 168 ILE A N 1
ATOM 1291 C CA . ILE A 1 168 ? 2.620 5.963 -23.512 1.00 70.25 168 ILE A CA 1
ATOM 1292 C C . ILE A 1 168 ? 4.088 6.251 -23.816 1.00 70.25 168 ILE A C 1
ATOM 1294 O O . ILE A 1 168 ? 4.394 6.814 -24.871 1.00 70.25 168 ILE A O 1
ATOM 1298 N N . PRO A 1 169 ? 5.021 5.894 -22.923 1.00 79.56 169 PRO A N 1
ATOM 1299 C CA . PRO A 1 169 ? 6.427 6.122 -23.191 1.00 79.56 169 PRO A CA 1
ATOM 1300 C C . PRO A 1 169 ? 6.808 5.397 -24.484 1.00 79.56 169 PRO A C 1
ATOM 1302 O O . PRO A 1 169 ? 6.528 4.206 -24.630 1.00 79.56 169 PRO A O 1
ATOM 1305 N N . VAL A 1 170 ? 7.475 6.096 -25.407 1.00 78.69 170 VAL A N 1
ATOM 1306 C CA . VAL A 1 170 ? 7.839 5.588 -26.747 1.00 78.69 170 VAL A CA 1
ATOM 1307 C C . VAL A 1 170 ? 8.498 4.200 -26.683 1.00 78.69 170 VAL A C 1
ATOM 1309 O O . VAL A 1 170 ? 8.269 3.348 -27.538 1.00 78.69 170 VAL A O 1
ATOM 1312 N N . HIS A 1 171 ? 9.247 3.913 -25.614 1.00 75.19 171 HIS A N 1
ATOM 1313 C CA . HIS A 1 171 ? 9.896 2.620 -25.411 1.00 75.19 171 HIS A CA 1
ATOM 1314 C C . HIS A 1 171 ? 8.930 1.431 -25.216 1.00 75.19 171 HIS A C 1
ATOM 1316 O O . HIS A 1 171 ? 9.312 0.303 -25.525 1.00 75.19 171 HIS A O 1
ATOM 1322 N N . TYR A 1 172 ? 7.695 1.638 -24.741 1.00 83.69 172 TYR A N 1
ATOM 1323 C CA . TYR A 1 172 ? 6.679 0.577 -24.672 1.00 83.69 172 TYR A CA 1
ATOM 1324 C C . TYR A 1 172 ? 6.071 0.275 -26.043 1.00 83.69 172 TYR A C 1
ATOM 1326 O O . TYR A 1 172 ? 5.838 -0.892 -26.354 1.00 83.69 172 TYR A O 1
ATOM 1334 N N . LEU A 1 173 ? 5.893 1.294 -26.890 1.00 85.06 173 LEU A N 1
ATOM 1335 C CA . LEU A 1 173 ? 5.365 1.122 -28.245 1.00 85.06 173 LEU A CA 1
ATOM 1336 C C . LEU A 1 173 ? 6.303 0.263 -29.108 1.00 85.06 173 LEU A C 1
ATOM 1338 O O . LEU A 1 173 ? 5.846 -0.656 -29.786 1.00 85.06 173 LEU A O 1
ATOM 1342 N N . LEU A 1 174 ? 7.620 0.490 -29.016 1.00 87.31 174 LEU A N 1
ATOM 1343 C CA . LEU A 1 174 ? 8.609 -0.345 -29.711 1.00 87.31 174 LEU A CA 1
ATOM 1344 C C . LEU A 1 174 ? 8.587 -1.805 -29.235 1.00 87.31 174 LEU A C 1
ATOM 1346 O O . LEU A 1 174 ? 8.663 -2.718 -30.058 1.00 87.31 174 LEU A O 1
ATOM 1350 N N . LYS A 1 175 ? 8.465 -2.043 -27.922 1.00 87.88 175 LYS A N 1
ATOM 1351 C CA . LYS A 1 175 ? 8.391 -3.405 -27.365 1.00 87.88 175 LYS A CA 1
ATOM 1352 C C . LYS A 1 175 ? 7.124 -4.130 -27.813 1.00 87.88 175 LYS A C 1
ATOM 1354 O O . LYS A 1 175 ? 7.195 -5.298 -28.188 1.00 87.88 175 LYS A O 1
ATOM 1359 N N . PHE A 1 176 ? 5.989 -3.434 -27.807 1.00 92.94 176 PHE A N 1
ATOM 1360 C CA . PHE A 1 176 ? 4.722 -3.982 -28.277 1.00 92.94 176 PHE A CA 1
ATOM 1361 C C . PHE A 1 176 ? 4.781 -4.341 -29.767 1.00 92.94 176 PHE A C 1
ATOM 1363 O O . PHE A 1 176 ? 4.408 -5.450 -30.141 1.00 92.94 176 PHE A O 1
ATOM 1370 N N . LEU A 1 177 ? 5.328 -3.454 -30.606 1.00 94.94 177 LEU A N 1
ATOM 1371 C CA . LEU A 1 177 ? 5.480 -3.707 -32.039 1.00 94.94 177 LEU A CA 1
ATOM 1372 C C . LEU A 1 177 ? 6.390 -4.915 -32.316 1.00 94.94 177 LEU A C 1
ATOM 1374 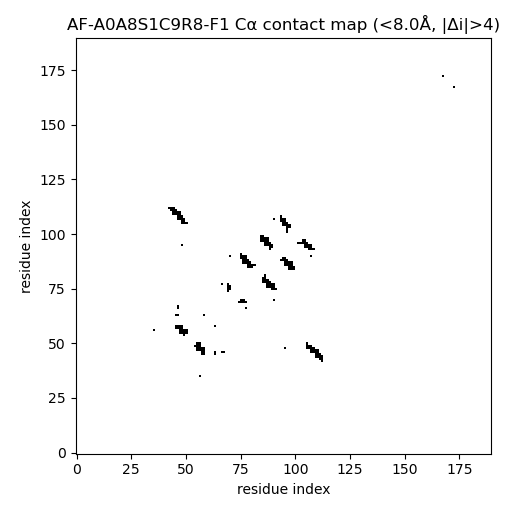O O . LEU A 1 177 ? 6.041 -5.773 -33.123 1.00 94.94 177 LEU A O 1
ATOM 1378 N N . ALA A 1 178 ? 7.524 -5.022 -31.617 1.00 93.94 178 ALA A N 1
ATOM 1379 C CA . ALA A 1 178 ? 8.431 -6.162 -31.754 1.00 93.94 178 ALA A CA 1
ATOM 1380 C C . ALA A 1 178 ? 7.760 -7.489 -31.359 1.00 93.94 178 ALA A C 1
ATOM 1382 O O . ALA A 1 178 ? 7.894 -8.488 -32.067 1.00 93.94 178 ALA A O 1
ATOM 1383 N N . PHE A 1 179 ? 6.999 -7.494 -30.262 1.00 95.00 179 PHE A N 1
ATOM 1384 C CA . PHE A 1 179 ? 6.249 -8.668 -29.819 1.00 95.00 179 PHE A CA 1
ATOM 1385 C C . PHE A 1 179 ? 5.148 -9.061 -30.814 1.00 95.00 179 PHE A C 1
ATOM 1387 O O . PHE A 1 179 ? 4.997 -10.236 -31.143 1.00 95.00 179 PHE A O 1
ATOM 1394 N N . PHE A 1 180 ? 4.423 -8.081 -31.353 1.00 96.62 180 PHE A N 1
ATOM 1395 C CA . PHE A 1 180 ? 3.386 -8.318 -32.354 1.00 96.62 180 PHE A CA 1
ATOM 1396 C C . PHE A 1 180 ? 3.959 -8.912 -33.651 1.00 96.62 180 PHE A C 1
ATOM 1398 O O . PHE A 1 180 ? 3.423 -9.886 -34.178 1.00 96.62 180 PHE A O 1
ATOM 1405 N N . LEU A 1 181 ? 5.093 -8.393 -34.132 1.00 96.94 181 LEU A N 1
ATOM 1406 C CA . LEU A 1 181 ? 5.786 -8.945 -35.301 1.00 96.94 181 LEU A CA 1
ATOM 1407 C C . LEU A 1 181 ? 6.293 -10.375 -35.060 1.00 96.94 181 LEU A C 1
ATOM 1409 O O . LEU A 1 181 ? 6.225 -11.201 -35.968 1.00 96.94 181 LEU A O 1
ATOM 1413 N N . LEU A 1 182 ? 6.748 -10.690 -33.843 1.00 96.62 182 LEU A N 1
ATOM 1414 C CA . LEU A 1 182 ? 7.134 -12.051 -33.469 1.00 96.62 182 LEU A CA 1
ATOM 1415 C C . LEU A 1 182 ? 5.940 -13.015 -33.535 1.00 96.62 182 LEU A C 1
ATOM 1417 O O . LEU A 1 182 ? 6.075 -14.106 -34.085 1.00 96.62 182 LEU A O 1
ATOM 1421 N N . ILE A 1 183 ? 4.768 -12.607 -33.036 1.00 96.50 183 ILE A N 1
ATOM 1422 C CA . ILE A 1 183 ? 3.539 -13.411 -33.133 1.00 96.50 183 ILE A CA 1
ATOM 1423 C C . ILE A 1 183 ? 3.178 -13.667 -34.599 1.00 96.50 183 ILE A C 1
ATOM 1425 O O . ILE A 1 183 ? 2.918 -14.809 -34.971 1.00 96.50 183 ILE A O 1
ATOM 1429 N N . LEU A 1 184 ? 3.208 -12.634 -35.447 1.00 97.31 184 LEU A N 1
ATOM 1430 C CA . LEU A 1 184 ? 2.927 -12.793 -36.878 1.00 97.31 184 LEU A CA 1
ATOM 1431 C C . LEU A 1 184 ? 3.929 -13.726 -37.573 1.00 97.31 184 LEU A C 1
ATOM 1433 O O . LEU A 1 184 ? 3.541 -14.485 -38.460 1.00 97.31 184 LEU A O 1
ATOM 1437 N N . ALA A 1 185 ? 5.202 -13.692 -37.175 1.00 96.25 185 ALA A N 1
ATOM 1438 C CA . ALA A 1 185 ? 6.220 -14.595 -37.704 1.00 96.25 185 ALA A CA 1
ATOM 1439 C C . ALA A 1 185 ? 5.957 -16.057 -37.310 1.00 96.25 185 ALA A C 1
ATOM 1441 O O . ALA A 1 185 ? 6.081 -16.940 -38.156 1.00 96.25 185 ALA A O 1
ATOM 1442 N N . ILE A 1 186 ? 5.543 -16.305 -36.062 1.00 97.12 186 ILE A N 1
ATOM 1443 C CA . ILE A 1 186 ? 5.166 -17.644 -35.585 1.00 97.12 186 ILE A CA 1
ATOM 1444 C C . ILE A 1 186 ? 3.931 -18.146 -36.340 1.00 97.12 186 ILE A C 1
ATOM 1446 O O . ILE A 1 186 ? 3.939 -19.266 -36.837 1.00 97.12 186 ILE A O 1
ATOM 1450 N N . LEU A 1 187 ? 2.900 -17.308 -36.489 1.00 96.12 187 LEU A N 1
ATOM 1451 C CA . LEU A 1 187 ? 1.661 -17.674 -37.185 1.00 96.12 187 LEU A CA 1
ATOM 1452 C C . LEU A 1 187 ? 1.851 -17.955 -38.679 1.00 96.12 187 LEU A C 1
ATOM 1454 O O . LEU A 1 187 ? 1.028 -18.645 -39.257 1.00 96.12 187 LEU A O 1
ATOM 1458 N N . ARG A 1 188 ? 2.909 -17.441 -39.318 1.00 94.56 188 ARG A N 1
ATOM 1459 C CA . ARG A 1 188 ? 3.243 -17.800 -40.708 1.00 94.56 188 ARG A CA 1
ATOM 1460 C C . ARG A 1 188 ? 3.887 -19.175 -40.856 1.00 94.56 188 ARG A C 1
ATOM 1462 O O . ARG A 1 188 ? 4.000 -19.658 -41.978 1.00 94.56 188 ARG A O 1
ATOM 1469 N N . TYR A 1 189 ? 4.393 -19.739 -39.765 1.00 91.75 189 TYR A N 1
ATOM 1470 C CA . TYR A 1 189 ? 5.105 -21.014 -39.773 1.00 91.75 189 TYR A CA 1
ATOM 1471 C C . TYR A 1 189 ? 4.179 -22.218 -39.538 1.00 91.75 189 TYR A C 1
ATOM 1473 O O . TYR A 1 189 ? 4.621 -23.355 -39.700 1.00 91.75 189 TYR A O 1
ATOM 1481 N N . PHE A 1 190 ? 2.924 -21.961 -39.164 1.00 90.81 190 PHE A N 1
ATOM 1482 C CA . PHE A 1 190 ? 1.849 -22.938 -38.992 1.00 90.81 190 PHE A CA 1
ATOM 1483 C C . PHE A 1 190 ? 0.801 -22.764 -40.091 1.00 90.81 190 PHE A C 1
ATOM 1485 O O . PHE A 1 190 ? 0.218 -23.795 -40.490 1.00 90.81 190 PHE A O 1
#

InterPro domains:
  IPR004170 WWE domain [PF02825] (46-109)
  IPR004170 WWE domain [PS50918] (33-110)
  IPR018123 WWE domain, subgroup [SM00678] (42-118)
  IPR037197 WWE domain superfamily [G3DSA:3.30.720.50] (34-112)
  IPR037197 WWE domain superfamily [SSF117839] (36-119)

pLDDT: mean 74.78, std 20.72, range [33.78, 98.5]

Mean predicted aligned error: 18.56 Å

Foldseek 3Di:
DDDDDDDDDDDDDDDDDDDDPPPPDPPPPPPPPPPQPCDPPPLFKFKWKQDPVRDTHTDDPVVRVVVVVCVVVVHQWDWDDDPNWIWIQGPVQQWIATPVHRVDIIGMDIDGDDHDDDPPVPVDDPPPDDDDDDDDDDDDDDPDDDDDDDPDDDDDPPVVVVPPPPPPPVVVVVVVVVVVVVVVVVVVVD

Nearest PDB structures (foldseek):
  9bks-assembly1_A  TM=8.919E-01  e=1.310E-06  Homo sapiens
  6miw-assembly1_A  TM=9.124E-01  e=1.181E-05  Homo sapiens
  3v3l-assembly1_A  TM=8.858E-01  e=1.499E-05  Homo sapiens
  4qpl-assembly2_C  TM=9.154E-01  e=2.715E-05  Mus musculus
  1ujr-assembly1_A  TM=6.009E-01  e=1.163E-06  Mus musculus

Sequence (190 aa):
MTDGVRSRYPTSNTGNGQPLPFSLQPVITPIINATPQQNPALTGPRWQFERRNKTWQDFDPNHQVAMDTAYSSGSQKYTFSFNGNHYDVDFAAGTQTRQNEPGNVRKIRKFDPTPPPPVQTNPGTPTSQANSSTPTPTPAANGAATPKPRTVGQPVSIEDFLNLEVTIPVHYLLKFLAFFLLILAILRYF

Organism: NCBI:txid197152

Solvent-accessible surface area (backbone atoms only — not comparable to full-atom values): 12983 Å² total; per-residue (Å²): 141,81,86,83,85,79,83,80,76,85,79,82,84,87,76,90,76,79,89,72,87,76,76,82,68,83,80,76,70,76,85,67,77,72,68,74,82,72,64,79,82,69,86,54,71,42,43,28,37,46,44,98,85,74,45,77,42,72,56,57,72,72,54,38,55,52,51,51,53,37,49,74,73,68,46,58,59,51,76,51,76,58,95,95,37,50,35,42,34,33,64,83,78,29,32,34,31,31,72,94,42,73,88,52,65,31,48,40,48,78,44,71,61,78,74,75,74,78,79,77,77,66,93,75,72,86,74,84,86,80,82,90,79,80,82,81,80,78,87,76,83,85,80,83,75,80,80,75,82,79,80,85,80,75,80,82,62,75,70,66,71,73,67,63,79,75,77,69,57,68,74,55,56,56,53,51,51,54,51,52,52,49,51,54,55,54,62,72,75,110

Secondary structure (DSSP, 8-state):
--------PPPPP--------------------------S---S-EEEEE-TTS-EEEPPHHHHHHHHHHHHTT-SEEEEEETTEEEEEETTTTEEEETTEEEEEEEEEEE-PPPPPP----TT----------PPPP-------------------GGGGTT------HHHHHHHHHHHHHHHHHHT--